Protein 4BM5 (pdb70)

Solvent-accessible surface area: 16729 Å² total; per-residue (Å²): 93,87,80,61,50,62,50,65,27,62,58,88,44,46,151,73,59,34,57,59,8,62,51,70,29,86,79,74,109,137,56,88,74,53,38,94,53,58,40,35,56,76,58,48,42,50,95,91,62,98,76,56,44,46,65,44,53,57,51,37,58,62,31,50,72,83,87,91,128,90,79,70,65,76,50,78,36,22,46,58,69,32,48,64,66,39,46,70,43,42,101,101,60,70,78,73,58,26,60,62,74,51,70,64,49,37,68,117,39,87,43,84,92,53,50,93,80,35,60,56,62,23,38,43,64,54,25,61,47,67,48,74,70,22,75,138,138,14,93,55,20,47,49,9,54,72,50,46,44,79,66,69,110,154,76,68,40,58,48,19,20,56,14,25,41,62,57,67,71,92,110,108,97,88,69,50,49,60,75,51,46,31,19,44,72,78,20,73,97,94,40,70,82,58,38,57,75,38,57,64,86,62,41,55,65,22,59,78,77,22,61,79,108,111,104,70,16,22,76,24,33,77,70,29,60,62,66,157,120,70,77,57,48,50,50,15,25,60,55,39,38,71,72,51,63,84,82,85,48,98,70,31,65,71,67,39,66,64,47,45,48,110,40,40,62,79,72,112

Structure (mmCIF, N/CA/C/O backbone):
data_4BM5
#
_entry.id   4BM5
#
_cell.length_a   121.100
_cell.length_b   121.100
_cell.length_c   242.400
_cell.angle_alpha   90.00
_cell.angle_beta   90.00
_cell.angle_gamma   120.00
#
_symmetry.space_group_name_H-M   'P 65 2 2'
#
loop_
_atom_site.group_PDB
_atom_site.id
_atom_site.type_symbol
_atom_site.label_atom_id
_atom_site.label_alt_id
_atom_site.label_comp_id
_atom_site.label_asym_id
_atom_site.label_entity_id
_atom_site.label_seq_id
_atom_site.pdbx_PDB_ins_code
_atom_site.Cartn_x
_atom_site.Cartn_y
_atom_site.Cartn_z
_atom_site.occupancy
_atom_site.B_iso_or_equiv
_atom_site.auth_seq_id
_atom_site.auth_comp_id
_atom_site.auth_asym_id
_atom_site.auth_atom_id
_atom_site.pdbx_PDB_model_num
ATOM 1 N N . SER A 1 33 ? 28.363 4.000 69.158 1.00 154.67 903 SER A N 1
ATOM 2 C CA . SER A 1 33 ? 28.835 5.065 70.106 1.00 154.67 903 SER A CA 1
ATOM 3 C C . SER A 1 33 ? 27.738 5.492 71.104 1.00 154.67 903 SER A C 1
ATOM 4 O O . SER A 1 33 ? 27.014 4.660 71.644 1.00 154.67 903 SER A O 1
ATOM 6 N N . ASN A 1 34 ? 27.660 6.789 71.386 1.00 51.79 904 ASN A N 1
ATOM 7 C CA . ASN A 1 34 ? 26.596 7.282 72.232 1.00 51.79 904 ASN A CA 1
ATOM 8 C C . ASN A 1 34 ? 25.467 6.944 71.268 1.00 51.79 904 ASN A C 1
ATOM 9 O O . ASN A 1 34 ? 24.301 6.839 71.652 1.00 51.79 904 ASN A O 1
ATOM 11 N N 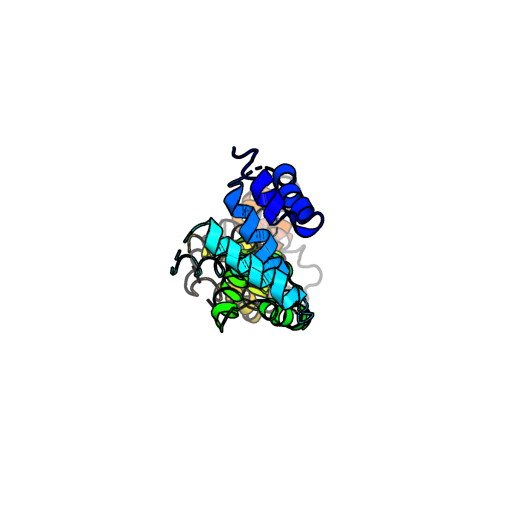. LEU A 1 35 ? 25.884 6.764 70.004 1.00 136.07 905 LEU A N 1
ATOM 12 C CA . LEU A 1 35 ? 25.052 6.424 68.839 1.00 136.07 905 LEU A CA 1
ATOM 13 C C . LEU A 1 35 ? 24.739 4.920 68.787 1.00 136.07 905 LEU A C 1
ATOM 14 O O . LEU A 1 35 ? 23.729 4.485 68.216 1.00 136.07 905 LEU A O 1
ATOM 16 N N . ILE A 1 36 ? 25.626 4.121 69.360 1.00 143.13 906 ILE A N 1
ATOM 17 C CA . ILE A 1 36 ? 25.389 2.692 69.419 1.00 143.13 906 ILE A CA 1
ATOM 18 C C . ILE A 1 36 ? 24.991 2.489 70.884 1.00 143.13 906 ILE A C 1
ATOM 19 O O . ILE A 1 36 ? 24.557 1.412 71.296 1.00 143.13 906 ILE A O 1
ATOM 21 N N . ASP A 1 37 ? 25.132 3.559 71.657 1.00 39.37 907 ASP A N 1
ATOM 22 C CA . ASP A 1 37 ? 24.783 3.541 73.061 1.00 39.37 907 ASP A CA 1
ATOM 23 C C . ASP A 1 37 ? 23.292 3.812 73.094 1.00 39.37 907 ASP A C 1
ATOM 24 O O . ASP A 1 37 ? 22.523 3.123 73.762 1.00 39.37 907 ASP A O 1
ATOM 26 N N . PHE A 1 38 ? 22.877 4.837 72.369 1.00 37.27 908 PHE A N 1
ATOM 27 C CA . PHE A 1 38 ? 21.469 5.123 72.315 1.00 37.27 908 PHE A CA 1
ATOM 28 C C . PHE A 1 38 ? 20.984 3.900 71.563 1.00 37.27 908 PHE A C 1
ATOM 29 O O . PHE A 1 38 ? 19.829 3.518 71.658 1.00 37.27 908 PHE A O 1
ATOM 31 N N . TYR A 1 39 ? 21.894 3.273 70.823 1.00 43.05 909 TYR A N 1
ATOM 32 C CA . TYR A 1 39 ? 21.552 2.071 70.073 1.00 43.05 909 TYR A CA 1
ATOM 33 C C . TYR A 1 39 ? 21.628 0.885 71.036 1.00 43.05 909 TYR A C 1
ATOM 34 O O . TYR A 1 39 ? 21.381 -0.273 70.681 1.00 43.05 909 TYR A O 1
ATOM 36 N N . ILE A 1 40 ? 22.000 1.185 72.268 1.00 29.48 910 ILE A N 1
ATOM 37 C CA . ILE A 1 40 ? 22.051 0.167 73.295 1.00 29.48 910 ILE A CA 1
ATOM 38 C C . ILE A 1 40 ? 20.733 0.496 73.908 1.00 29.48 910 ILE A C 1
ATOM 39 O O . ILE A 1 40 ? 20.037 -0.352 74.444 1.00 29.48 910 ILE A O 1
ATOM 41 N N . ARG A 1 41 ? 20.416 1.781 73.819 1.00 57.24 911 ARG A N 1
ATOM 42 C CA . ARG A 1 41 ? 19.151 2.261 74.303 1.00 57.24 911 ARG A CA 1
ATOM 43 C C . ARG A 1 41 ? 18.218 1.542 73.350 1.00 57.24 911 ARG A C 1
ATOM 44 O O . ARG A 1 41 ? 17.037 1.411 73.624 1.00 57.24 911 ARG A O 1
ATOM 46 N N . ASN A 1 42 ? 18.771 1.075 72.227 1.00 51.57 912 ASN A N 1
ATOM 47 C CA . ASN A 1 42 ? 17.991 0.328 71.247 1.00 51.57 912 ASN A CA 1
ATOM 48 C C . ASN A 1 42 ? 17.728 -0.987 71.933 1.00 51.57 912 ASN A C 1
ATOM 49 O O . ASN A 1 42 ? 16.995 -1.836 71.437 1.00 51.57 912 ASN A O 1
ATOM 51 N N . GLY A 1 43 ? 18.369 -1.150 73.080 1.00 100.41 913 GLY A N 1
ATOM 52 C CA . GLY A 1 43 ? 18.166 -2.341 73.873 1.00 100.41 913 GLY A CA 1
ATOM 53 C C . GLY A 1 43 ? 16.907 -2.063 74.673 1.00 100.41 913 GLY A C 1
ATOM 54 O O . GLY A 1 43 ? 15.888 -2.744 74.495 1.00 100.41 913 GLY A O 1
ATOM 55 N N . ILE A 1 44 ? 16.977 -1.064 75.558 1.00 77.88 914 ILE A N 1
ATOM 56 C CA . ILE A 1 44 ? 15.818 -0.680 76.351 1.00 77.88 914 ILE A CA 1
ATOM 57 C C . ILE A 1 44 ? 14.787 -0.555 75.246 1.00 77.88 914 ILE A C 1
ATOM 58 O O . ILE A 1 44 ? 13.724 -1.188 75.267 1.00 77.88 914 ILE A O 1
ATOM 60 N N . LEU A 1 45 ? 15.171 0.247 74.256 1.00 168.55 915 LEU A N 1
ATOM 61 C CA . LEU A 1 45 ? 14.406 0.518 73.035 1.00 168.55 915 LEU A CA 1
ATOM 62 C C . LEU A 1 45 ? 12.895 0.700 73.129 1.00 168.55 915 LEU A C 1
ATOM 63 O O . LEU A 1 45 ? 12.134 0.152 72.318 1.00 168.55 915 LEU A O 1
ATOM 65 N N . GLU A 1 46 ? 12.446 1.461 74.111 1.00 69.10 916 GLU A N 1
ATOM 66 C CA . GLU A 1 46 ? 11.032 1.684 74.194 1.00 69.10 916 GLU A CA 1
ATOM 67 C C . GLU A 1 46 ? 10.807 2.704 73.105 1.00 69.10 916 GLU A C 1
ATOM 68 O O . GLU A 1 46 ? 11.748 3.245 72.515 1.00 69.10 916 GLU A O 1
ATOM 70 N N . MET A 1 47 ? 9.547 2.921 72.807 1.00 47.86 917 MET A N 1
ATOM 71 C CA . MET A 1 47 ? 9.157 3.906 71.835 1.00 47.86 917 MET A CA 1
ATOM 72 C C . MET A 1 47 ? 8.495 4.824 72.822 1.00 47.86 917 MET A C 1
ATOM 73 O O . MET A 1 47 ? 8.950 5.932 73.065 1.00 47.86 917 MET A O 1
ATOM 78 N N . GLU A 1 48 ? 7.445 4.309 73.444 1.00 22.06 918 GLU A N 1
ATOM 79 C CA . GLU A 1 48 ? 6.726 5.061 74.436 1.00 22.06 918 GLU A CA 1
ATOM 80 C C . GLU A 1 48 ? 7.738 5.723 75.378 1.00 22.06 918 GLU A C 1
ATOM 81 O O . GLU A 1 48 ? 8.386 6.717 75.034 1.00 22.06 918 GLU A O 1
ATOM 83 N N . ASN A 1 49 ? 7.882 5.141 76.560 1.00 20.44 919 ASN A N 1
ATOM 84 C CA . ASN A 1 49 ? 8.781 5.658 77.580 1.00 20.44 919 ASN A CA 1
ATOM 85 C C . ASN A 1 49 ? 10.122 6.078 77.038 1.00 20.44 919 ASN A C 1
ATOM 86 O O . ASN A 1 49 ? 10.752 6.977 77.570 1.00 20.44 919 ASN A O 1
ATOM 88 N N . GLU A 1 50 ? 10.584 5.427 75.989 1.00 1.96 920 GLU A N 1
ATOM 89 C CA . GLU A 1 50 ? 11.860 5.836 75.474 1.00 1.96 920 GLU A CA 1
ATOM 90 C C . GLU A 1 50 ? 11.639 7.181 74.832 1.00 1.96 920 GLU A C 1
ATOM 91 O O . GLU A 1 50 ? 12.201 8.187 75.256 1.00 1.96 920 GLU A O 1
ATOM 93 N N . GLN A 1 51 ? 10.799 7.199 73.812 1.00 1.96 921 GLN A N 1
ATOM 94 C CA . GLN A 1 51 ? 10.525 8.437 73.117 1.00 1.96 921 GLN A CA 1
ATOM 95 C C . GLN A 1 51 ? 10.181 9.463 74.151 1.00 1.96 921 GLN A C 1
ATOM 96 O O . GLN A 1 51 ? 10.902 10.432 74.361 1.00 1.96 921 GLN A O 1
ATOM 98 N N . ALA A 1 52 ? 9.062 9.222 74.809 1.00 11.10 922 ALA A N 1
ATOM 99 C CA . ALA A 1 52 ? 8.603 10.117 75.843 1.00 11.10 922 ALA A CA 1
ATOM 100 C C . ALA A 1 52 ? 9.802 10.674 76.603 1.00 11.10 922 ALA A C 1
ATOM 101 O O . ALA A 1 52 ? 9.902 11.869 76.842 1.00 11.10 922 ALA A O 1
ATOM 103 N N . VAL A 1 53 ? 10.731 9.795 76.960 1.00 50.15 923 VAL A N 1
ATOM 104 C CA . VAL A 1 53 ? 11.906 10.201 77.713 1.00 50.15 923 VAL A CA 1
ATOM 105 C C . VAL A 1 53 ? 12.706 11.234 76.953 1.00 50.15 923 VAL A C 1
ATOM 106 O O . VAL A 1 53 ? 12.572 12.421 77.202 1.00 50.15 923 VAL A O 1
ATOM 108 N N . TYR A 1 54 ? 13.538 10.772 76.051 1.00 22.23 924 TYR A N 1
ATOM 109 C CA . TYR A 1 54 ? 14.331 11.700 75.288 1.00 22.23 924 TYR A CA 1
ATOM 110 C C . TYR A 1 54 ? 13.434 12.862 74.927 1.00 22.23 924 TYR A C 1
ATOM 111 O O . TYR A 1 54 ? 13.827 14.036 75.009 1.00 22.23 924 TYR A O 1
ATOM 113 N N . PRO A 1 55 ? 12.165 12.584 74.573 1.00 26.27 925 PRO A N 1
ATOM 114 C CA . PRO A 1 55 ? 11.204 13.607 74.239 1.00 26.27 925 PRO A CA 1
ATOM 115 C C . PRO A 1 55 ? 11.050 14.616 75.358 1.00 26.27 925 PRO A C 1
ATOM 116 O O . PRO A 1 55 ? 11.020 15.827 75.147 1.00 26.27 925 PRO A O 1
ATOM 118 N N . VAL A 1 56 ? 10.957 14.078 76.549 1.00 80.35 926 VAL A N 1
ATOM 119 C CA . VAL A 1 56 ? 10.802 14.884 77.760 1.00 80.35 926 VAL A CA 1
ATOM 120 C C . VAL A 1 56 ? 12.039 15.745 77.953 1.00 80.35 926 VAL A C 1
ATOM 121 O O . VAL A 1 56 ? 12.035 16.704 78.731 1.00 80.35 926 VAL A O 1
ATOM 123 N N . ASN A 1 57 ? 13.092 15.398 77.226 1.00 39.00 927 ASN A N 1
ATOM 124 C CA . ASN A 1 57 ? 14.359 16.086 77.353 1.00 39.00 927 ASN A CA 1
ATOM 125 C C . ASN A 1 57 ? 14.557 17.136 76.311 1.00 39.00 927 ASN A C 1
ATOM 126 O O . ASN A 1 57 ? 14.184 18.284 76.493 1.00 39.00 927 ASN A O 1
ATOM 128 N N . LEU A 1 58 ? 15.174 16.721 75.221 1.00 58.84 928 LEU A N 1
ATOM 129 C CA . LEU A 1 58 ? 15.460 17.611 74.121 1.00 58.84 928 LEU A CA 1
ATOM 130 C C . LEU A 1 58 ? 14.458 18.736 74.155 1.00 58.84 928 LEU A C 1
ATOM 131 O O . LEU A 1 58 ? 14.800 19.905 73.985 1.00 58.84 928 LEU A O 1
ATOM 133 N N . ARG A 1 59 ? 13.212 18.355 74.402 1.00 56.79 929 ARG A N 1
ATOM 134 C CA . ARG A 1 59 ? 12.116 19.296 74.469 1.00 56.79 929 ARG A CA 1
ATOM 135 C C . ARG A 1 59 ? 12.327 20.320 75.578 1.00 56.79 929 ARG A C 1
ATOM 136 O O . ARG A 1 59 ? 12.589 21.496 75.314 1.00 56.79 929 ARG A O 1
ATOM 138 N N . GLY A 1 60 ? 12.213 19.860 76.821 1.00 124.84 930 GLY A N 1
ATOM 139 C CA . GLY A 1 60 ? 12.365 20.720 77.999 1.00 124.84 930 GLY A CA 1
ATOM 140 C C . GLY A 1 60 ? 13.613 21.610 77.961 1.00 124.84 930 GLY A C 1
ATOM 141 O O . GLY A 1 60 ? 13.683 22.625 78.670 1.00 124.84 930 GLY A O 1
ATOM 142 N N . VAL A 1 61 ? 14.592 21.220 77.139 1.00 168.19 931 VAL A N 1
ATOM 143 C CA . VAL A 1 61 ? 15.850 21.960 76.997 1.00 168.19 931 VAL A CA 1
ATOM 144 C C . VAL A 1 61 ? 15.739 22.993 75.891 1.00 168.19 931 VAL A C 1
ATOM 145 O O . VAL A 1 61 ? 15.906 24.191 76.135 1.00 168.19 931 VAL A O 1
ATOM 147 N N . LEU A 1 64 ? 21.870 18.263 80.620 1.00 155.84 934 LEU A N 1
ATOM 148 C CA . LEU A 1 64 ? 21.032 17.096 80.203 1.00 155.84 934 LEU A CA 1
ATOM 149 C C . LEU A 1 64 ? 21.880 15.838 79.952 1.00 155.84 934 LEU A C 1
ATOM 150 O O . LEU A 1 64 ? 22.378 15.642 78.834 1.00 155.84 934 LEU A O 1
ATOM 152 N N . ASN A 1 65 ? 22.034 14.989 80.981 1.00 79.83 935 ASN A N 1
ATOM 153 C CA . ASN A 1 65 ? 22.830 13.753 80.874 1.00 79.83 935 ASN A CA 1
ATOM 154 C C . ASN A 1 65 ? 22.030 12.644 80.232 1.00 79.83 935 ASN A C 1
ATOM 155 O O . ASN A 1 65 ? 21.133 12.069 80.848 1.00 79.83 935 ASN A O 1
ATOM 157 N N . ILE A 1 66 ? 22.358 12.361 78.981 1.00 16.85 936 ILE A N 1
ATOM 158 C CA . ILE A 1 66 ? 21.669 11.325 78.246 1.00 16.85 936 ILE A CA 1
ATOM 159 C C . ILE A 1 66 ? 21.335 10.230 79.223 1.00 16.85 936 ILE A C 1
ATOM 160 O O . ILE A 1 66 ? 20.238 9.686 79.235 1.00 16.85 936 ILE A O 1
ATOM 162 N N . LEU A 1 67 ? 22.293 9.934 80.077 1.00 44.38 937 LEU A N 1
ATOM 163 C CA . LEU A 1 67 ? 22.081 8.898 81.049 1.00 44.38 937 LEU A CA 1
ATOM 164 C C . LEU A 1 67 ? 20.979 9.311 82.010 1.00 44.38 937 LEU A C 1
ATOM 165 O O . LEU A 1 67 ? 19.990 8.605 82.176 1.00 44.38 937 LEU A O 1
ATOM 167 N N . GLN A 1 68 ? 21.166 10.473 82.619 1.00 42.50 938 GLN A N 1
ATOM 168 C CA . GLN A 1 68 ? 20.259 11.032 83.620 1.00 42.50 938 GLN A CA 1
ATOM 169 C C . GLN A 1 68 ? 18.745 10.993 83.429 1.00 42.50 938 GLN A C 1
ATOM 170 O O . GLN A 1 68 ? 18.052 10.215 84.090 1.00 42.50 938 GLN A O 1
ATOM 172 N N . GLU A 1 69 ? 18.209 11.846 82.568 1.00 33.04 939 GLU A N 1
ATOM 173 C CA . GLU A 1 69 ? 16.774 11.832 82.407 1.00 33.04 939 GLU A CA 1
ATOM 174 C C . GLU A 1 69 ? 16.319 10.376 82.281 1.00 33.04 939 GLU A C 1
ATOM 175 O O . GLU A 1 69 ? 15.294 9.981 82.833 1.00 33.04 939 GLU A O 1
ATOM 177 N N . MET A 1 70 ? 17.103 9.572 81.573 1.00 1.96 940 MET A N 1
ATOM 178 C CA . MET A 1 70 ? 16.757 8.172 81.379 1.00 1.96 940 MET A CA 1
ATOM 179 C C . MET A 1 70 ? 16.157 7.594 82.633 1.00 1.96 940 MET A C 1
ATOM 180 O O . MET A 1 70 ? 15.025 7.135 82.626 1.00 1.96 940 MET A O 1
ATOM 185 N N . TYR A 1 71 ? 16.927 7.623 83.714 1.00 27.47 941 TYR A N 1
ATOM 186 C CA . TYR A 1 71 ? 16.464 7.089 84.991 1.00 27.47 941 TYR A CA 1
ATOM 187 C C . TYR A 1 71 ? 15.233 7.866 85.351 1.00 27.47 941 TYR A C 1
ATOM 188 O O . TYR A 1 71 ? 14.133 7.329 85.464 1.00 27.47 941 TYR A O 1
ATOM 190 N N . ARG A 1 72 ? 15.447 9.157 85.514 1.00 32.59 942 ARG A N 1
ATOM 191 C CA . ARG A 1 72 ? 14.389 10.073 85.856 1.00 32.59 942 ARG A CA 1
ATOM 192 C C . ARG A 1 72 ? 13.025 9.585 85.359 1.00 32.59 942 ARG A C 1
ATOM 193 O O . ARG A 1 72 ? 12.359 8.797 86.027 1.00 32.59 942 ARG A O 1
ATOM 195 N N . GLN A 1 73 ? 12.627 10.041 84.177 1.00 27.83 943 GLN A N 1
ATOM 196 C CA . GLN A 1 73 ? 11.338 9.683 83.600 1.00 27.83 943 GLN A CA 1
ATOM 197 C C . GLN A 1 73 ? 10.893 8.276 83.997 1.00 27.83 943 GLN A C 1
ATOM 198 O O . GLN A 1 73 ? 9.764 8.060 84.441 1.00 27.83 943 GLN A O 1
ATOM 200 N N . TYR A 1 74 ? 11.798 7.321 83.856 1.00 12.06 944 TYR A N 1
ATOM 201 C CA . TYR A 1 74 ? 11.488 5.940 84.173 1.00 12.06 944 TYR A CA 1
ATOM 202 C C . TYR A 1 74 ? 10.878 5.856 85.536 1.00 12.06 944 TYR A C 1
ATOM 203 O O . TYR A 1 74 ? 9.719 5.520 85.692 1.00 12.06 944 TYR A O 1
ATOM 205 N N . LEU A 1 75 ? 11.698 6.184 86.518 1.00 42.06 945 LEU A N 1
ATOM 206 C CA . LEU A 1 75 ? 11.335 6.162 87.932 1.00 42.06 945 LEU A CA 1
ATOM 207 C C . LEU A 1 75 ? 9.914 6.592 88.303 1.00 42.06 945 LEU A C 1
ATOM 208 O O . LEU A 1 75 ? 9.202 5.884 89.039 1.00 42.06 945 LEU A O 1
ATOM 210 N N . ILE A 1 76 ? 9.532 7.777 87.824 1.00 119.22 946 ILE A N 1
ATOM 211 C CA . ILE A 1 76 ? 8.214 8.347 88.087 1.00 119.22 946 ILE A CA 1
ATOM 212 C C . ILE A 1 76 ? 7.209 7.560 87.267 1.00 119.22 946 ILE A C 1
ATOM 213 O O . ILE A 1 76 ? 6.022 7.507 87.605 1.00 119.22 946 ILE A O 1
ATOM 215 N N . GLN A 1 77 ? 7.707 6.951 86.188 1.00 26.76 947 GLN A N 1
ATOM 216 C CA . GLN A 1 77 ? 6.886 6.130 85.320 1.00 26.76 947 GLN A CA 1
ATOM 217 C C . GLN A 1 77 ? 6.540 4.862 86.111 1.00 26.76 947 GLN A C 1
ATOM 218 O O . GLN A 1 77 ? 5.479 4.268 85.925 1.00 26.76 947 GLN A O 1
ATOM 220 N N . SER A 1 78 ? 7.439 4.471 87.015 1.00 23.93 948 SER A N 1
ATOM 221 C CA . SER A 1 78 ? 7.265 3.283 87.870 1.00 23.93 948 SER A CA 1
ATOM 222 C C . SER A 1 78 ? 6.376 3.555 89.058 1.00 23.93 948 SER A C 1
ATOM 223 O O . SER A 1 78 ? 5.603 2.707 89.496 1.00 23.93 948 SER A O 1
ATOM 225 N N . PHE A 1 79 ? 6.562 4.751 89.601 1.00 73.34 949 PHE A N 1
ATOM 226 C CA . PHE A 1 79 ? 5.759 5.248 90.690 1.00 73.34 949 PHE A CA 1
ATOM 227 C C . PHE A 1 79 ? 4.303 5.218 90.275 1.00 73.34 949 PHE A C 1
ATOM 228 O O . PHE A 1 79 ? 3.437 5.505 91.058 1.00 73.34 949 PHE A O 1
ATOM 230 N N . ALA A 1 80 ? 4.050 4.771 89.049 1.00 49.48 950 ALA A N 1
ATOM 231 C CA . ALA A 1 80 ? 2.704 4.719 88.491 1.00 49.48 950 ALA A CA 1
ATOM 232 C C . ALA A 1 80 ? 1.858 3.532 88.871 1.00 49.48 950 ALA A C 1
ATOM 233 O O . ALA A 1 80 ? 2.027 2.940 89.920 1.00 49.48 950 ALA A O 1
ATOM 235 N N . ALA A 1 81 ? 0.874 3.245 88.005 1.00 88.30 951 ALA A N 1
ATOM 236 C CA . ALA A 1 81 ? -0.061 2.124 88.174 1.00 88.30 951 ALA A CA 1
ATOM 237 C C . ALA A 1 81 ? 0.444 0.789 87.611 1.00 88.30 951 ALA A C 1
ATOM 238 O O . ALA A 1 81 ? 0.769 0.649 86.426 1.00 88.30 951 ALA A O 1
ATOM 240 N N . LYS A 1 82 ? 0.442 -0.204 88.500 1.00 200.96 952 LYS A N 1
ATOM 241 C CA . LYS A 1 82 ? 0.932 -1.553 88.224 1.00 200.96 952 LYS A CA 1
ATOM 242 C C . LYS A 1 82 ? 0.109 -2.586 87.429 1.00 200.96 952 LYS A C 1
ATOM 243 O O . LYS A 1 82 ? -1.128 -2.578 87.420 1.00 200.96 952 LYS A O 1
ATOM 245 N N . SER A 1 83 ? 0.859 -3.471 86.764 1.00 114.12 953 SER A N 1
ATOM 246 C CA . SER A 1 83 ? 0.367 -4.608 85.977 1.00 114.12 953 SER A CA 1
ATOM 247 C C . SER A 1 83 ? 1.567 -5.541 86.024 1.00 114.12 953 SER A C 1
ATOM 248 O O . SER A 1 83 ? 2.492 -5.382 85.258 1.00 114.12 953 SER A O 1
ATOM 250 N N . ARG A 1 84 ? 1.570 -6.434 87.016 1.00 75.35 954 ARG A N 1
ATOM 251 C CA . ARG A 1 84 ? 2.606 -7.438 87.274 1.00 75.35 954 ARG A CA 1
ATOM 252 C C . ARG A 1 84 ? 3.846 -7.601 86.393 1.00 75.35 954 ARG A C 1
ATOM 253 O O . ARG A 1 84 ? 4.910 -7.949 86.887 1.00 75.35 954 ARG A O 1
ATOM 255 N N . THR A 1 85 ? 3.690 -7.413 85.071 1.00 99.08 955 THR A N 1
ATOM 256 C CA . THR A 1 85 ? 4.798 -7.575 84.126 1.00 99.08 955 THR A CA 1
ATOM 257 C C . THR A 1 85 ? 5.395 -6.230 83.718 1.00 99.08 955 THR A C 1
ATOM 258 O O . THR A 1 85 ? 6.588 -6.123 83.416 1.00 99.08 955 THR A O 1
ATOM 260 N N . GLU A 1 86 ? 4.538 -5.216 83.663 1.00 43.15 956 GLU A N 1
ATOM 261 C CA . GLU A 1 86 ? 4.979 -3.873 83.335 1.00 43.15 956 GLU A CA 1
ATOM 262 C C . GLU A 1 86 ? 5.618 -3.443 84.636 1.00 43.15 956 GLU A C 1
ATOM 263 O O . GLU A 1 86 ? 6.647 -2.775 84.659 1.00 43.15 956 GLU A O 1
ATOM 265 N N . LYS A 1 87 ? 4.985 -3.859 85.722 1.00 25.12 957 LYS A N 1
ATOM 266 C CA . LYS A 1 87 ? 5.481 -3.576 87.040 1.00 25.12 957 LYS A CA 1
ATOM 267 C C . LYS A 1 87 ? 6.876 -4.130 87.006 1.00 25.12 957 LYS A C 1
ATOM 268 O O . LYS A 1 87 ? 7.767 -3.632 87.677 1.00 25.12 957 LYS A O 1
ATOM 270 N N . GLU A 1 88 ? 7.062 -5.147 86.175 1.00 60.83 958 GLU A N 1
ATOM 271 C CA . GLU A 1 88 ? 8.351 -5.828 86.060 1.00 60.83 958 GLU A CA 1
ATOM 272 C C . GLU A 1 88 ? 9.296 -5.217 85.061 1.00 60.83 958 GLU A C 1
ATOM 273 O O . GLU A 1 88 ? 10.343 -4.724 85.427 1.00 60.83 958 GLU A O 1
ATOM 275 N N . ARG A 1 89 ? 8.958 -5.292 83.779 1.00 46.24 959 ARG A N 1
ATOM 276 C CA . ARG A 1 89 ? 9.833 -4.702 82.789 1.00 46.24 959 ARG A CA 1
ATOM 277 C C . ARG A 1 89 ? 10.267 -3.351 83.282 1.00 46.24 959 ARG A C 1
ATOM 278 O O . ARG A 1 89 ? 11.447 -3.089 83.369 1.00 46.24 959 ARG A O 1
ATOM 280 N N . LEU A 1 90 ? 9.312 -2.512 83.673 1.00 41.53 960 LEU A N 1
ATOM 281 C CA . LEU A 1 90 ? 9.669 -1.194 84.164 1.00 41.53 960 LEU A CA 1
ATOM 282 C C . LEU A 1 90 ? 10.760 -1.302 85.220 1.00 41.53 960 LEU A C 1
ATOM 283 O O . LEU A 1 90 ? 11.937 -1.261 84.898 1.00 41.53 960 LEU A O 1
ATOM 285 N N . PHE A 1 91 ? 10.382 -1.488 86.478 1.00 14.38 961 PHE A N 1
ATOM 286 C CA . PHE A 1 91 ? 11.391 -1.563 87.515 1.00 14.38 961 PHE A CA 1
ATOM 287 C C . PHE A 1 91 ? 12.500 -2.562 87.155 1.00 14.38 961 PHE A C 1
ATOM 288 O O . PHE A 1 91 ? 13.621 -2.434 87.630 1.00 14.38 961 PHE A O 1
ATOM 290 N N . ASN A 1 92 ? 12.195 -3.564 86.330 1.00 56.57 962 ASN A N 1
ATOM 291 C CA . ASN A 1 92 ? 13.206 -4.562 85.941 1.00 56.57 962 ASN A CA 1
ATOM 292 C C . ASN A 1 92 ? 14.287 -3.914 85.083 1.00 56.57 962 ASN A C 1
ATOM 293 O O . ASN A 1 92 ? 15.478 -4.188 85.230 1.00 56.57 962 ASN A O 1
ATOM 295 N N . ASN A 1 93 ? 13.864 -3.064 84.164 1.00 19.06 963 ASN A N 1
ATOM 296 C CA . ASN A 1 93 ? 14.820 -2.370 83.327 1.00 19.06 963 ASN A CA 1
ATOM 297 C C . ASN A 1 93 ? 15.238 -1.200 84.182 1.00 19.06 963 ASN A C 1
ATOM 298 O O . ASN A 1 93 ? 16.375 -0.754 84.119 1.00 19.06 963 ASN A O 1
ATOM 300 N N . LEU A 1 94 ? 14.306 -0.713 84.998 1.00 1.96 964 LEU A N 1
ATOM 301 C CA . LEU A 1 94 ? 14.590 0.405 85.890 1.00 1.96 964 LEU A CA 1
ATOM 302 C C . LEU A 1 94 ? 15.827 -0.030 86.619 1.00 1.96 964 LEU A C 1
ATOM 303 O O . LEU A 1 94 ? 16.629 0.777 87.083 1.00 1.96 964 LEU A O 1
ATOM 305 N N . ALA A 1 95 ? 15.949 -1.346 86.701 1.00 40.00 965 ALA A N 1
ATOM 306 C CA . ALA A 1 95 ? 17.073 -1.990 87.330 1.00 40.00 965 ALA A CA 1
ATOM 307 C C . ALA A 1 95 ? 18.253 -1.910 86.356 1.00 40.00 965 ALA A C 1
ATOM 308 O O . ALA A 1 95 ? 19.259 -1.257 86.648 1.00 40.00 965 ALA A O 1
ATOM 310 N N . HIS A 1 96 ? 18.118 -2.555 85.195 1.00 48.35 966 HIS A N 1
ATOM 311 C CA . HIS A 1 96 ? 19.168 -2.556 84.168 1.00 48.35 966 HIS A CA 1
ATOM 312 C C . HIS A 1 96 ? 19.704 -1.143 83.948 1.00 48.35 966 HIS A C 1
ATOM 313 O O . HIS A 1 96 ? 20.697 -0.920 83.255 1.00 48.35 966 HIS A O 1
ATOM 315 N N . LEU A 1 97 ? 19.006 -0.198 84.559 1.00 52.07 967 LEU A N 1
ATOM 316 C CA . LEU A 1 97 ? 19.336 1.210 84.507 1.00 52.07 967 LEU A CA 1
ATOM 317 C C . LEU A 1 97 ? 20.448 1.456 85.506 1.00 52.07 967 LEU A C 1
ATOM 318 O O . LEU A 1 97 ? 21.523 1.938 85.156 1.00 52.07 967 LEU A O 1
ATOM 320 N N . GLY A 1 98 ? 20.165 1.139 86.765 1.00 80.80 968 GLY A N 1
ATOM 321 C CA . GLY A 1 98 ? 21.159 1.309 87.804 1.00 80.80 968 GLY A CA 1
ATOM 322 C C . GLY A 1 98 ? 22.287 0.433 87.345 1.00 80.80 968 GLY A C 1
ATOM 323 O O . GLY A 1 98 ? 23.441 0.585 87.759 1.00 80.80 968 GLY A O 1
ATOM 324 N N . ASN A 1 99 ? 21.914 -0.497 86.467 1.00 200.96 969 ASN A N 1
ATOM 325 C CA . ASN A 1 99 ? 22.849 -1.431 85.869 1.00 200.96 969 ASN A CA 1
ATOM 326 C C . ASN A 1 99 ? 23.703 -0.618 84.910 1.00 200.96 969 ASN A C 1
ATOM 327 O O . ASN A 1 99 ? 24.902 -0.861 84.771 1.00 200.96 969 ASN A O 1
ATOM 329 N N . ILE A 1 100 ? 23.079 0.354 84.251 1.00 60.12 970 ILE A N 1
ATOM 330 C CA . ILE A 1 100 ? 23.787 1.212 83.303 1.00 60.12 970 ILE A CA 1
ATOM 331 C C . ILE A 1 100 ? 24.724 2.143 84.066 1.00 60.12 970 ILE A C 1
ATOM 332 O O . ILE A 1 100 ? 25.959 2.063 83.952 1.00 60.12 970 ILE A O 1
ATOM 334 N N . LEU A 1 101 ? 24.098 3.033 84.832 1.00 39.82 971 LEU A N 1
ATOM 335 C CA . LEU A 1 101 ? 24.809 3.989 85.646 1.00 39.82 971 LEU A CA 1
ATOM 336 C C . LEU A 1 101 ? 25.980 3.188 86.096 1.00 39.82 971 LEU A C 1
ATOM 337 O O . LEU A 1 101 ? 27.113 3.495 85.765 1.00 39.82 971 LEU A O 1
ATOM 339 N N . GLY A 1 102 ? 25.657 2.111 86.803 1.00 139.71 972 GLY A N 1
ATOM 340 C CA . GLY A 1 102 ? 26.631 1.182 87.345 1.00 139.71 972 GLY A CA 1
ATOM 341 C C . GLY A 1 102 ? 28.023 1.775 87.327 1.00 139.71 972 GLY A C 1
ATOM 342 O O . GLY A 1 102 ? 28.162 2.824 87.994 1.00 139.71 972 GLY A O 1
ATOM 343 N N . VAL A 1 108 ? 22.077 4.321 98.617 1.00 53.22 978 VAL A N 1
ATOM 344 C CA . VAL A 1 108 ? 23.324 4.762 97.923 1.00 53.22 978 VAL A CA 1
ATOM 345 C C . VAL A 1 108 ? 22.998 6.002 97.093 1.00 53.22 978 VAL A C 1
ATOM 346 O O . VAL A 1 108 ? 22.380 6.955 97.583 1.00 53.22 978 VAL A O 1
ATOM 348 N N . ASN A 1 109 ? 23.423 5.990 95.833 1.00 60.99 979 ASN A N 1
ATOM 349 C CA . ASN A 1 109 ? 23.116 7.093 94.947 1.00 60.99 979 ASN A CA 1
ATOM 350 C C . ASN A 1 109 ? 21.590 7.082 94.896 1.00 60.99 979 ASN A C 1
ATOM 351 O O . ASN A 1 109 ? 20.949 8.078 94.589 1.00 60.99 979 ASN A O 1
ATOM 353 N N . ALA A 1 110 ? 21.022 5.927 95.222 1.00 90.52 980 ALA A N 1
ATOM 354 C CA . ALA A 1 110 ? 19.581 5.736 95.238 1.00 90.52 980 ALA A CA 1
ATOM 355 C C . ALA A 1 110 ? 18.843 6.555 96.309 1.00 90.52 980 ALA A C 1
ATOM 356 O O . ALA A 1 110 ? 17.666 6.322 96.605 1.00 90.52 980 ALA A O 1
ATOM 358 N N . ILE A 1 111 ? 19.531 7.509 96.912 1.00 37.38 981 ILE A N 1
ATOM 359 C CA . ILE A 1 111 ? 18.857 8.351 97.871 1.00 37.38 981 ILE A CA 1
ATOM 360 C C . ILE A 1 111 ? 18.301 9.435 96.964 1.00 37.38 981 ILE A C 1
ATOM 361 O O . ILE A 1 111 ? 17.403 10.185 97.329 1.00 37.38 981 ILE A O 1
ATOM 363 N N . HIS A 1 112 ? 18.855 9.482 95.757 1.00 20.50 982 HIS A N 1
ATOM 364 C CA . HIS A 1 112 ? 18.462 10.440 94.737 1.00 20.50 982 HIS A CA 1
ATOM 365 C C . HIS A 1 112 ? 17.031 10.233 94.336 1.00 20.50 982 HIS A C 1
ATOM 366 O O . HIS A 1 112 ? 16.374 11.156 93.897 1.00 20.50 982 HIS A O 1
ATOM 368 N N . SER A 1 113 ? 16.551 9.009 94.472 1.00 29.81 983 SER A N 1
ATOM 369 C CA . SER A 1 113 ? 15.173 8.716 94.138 1.00 29.81 983 SER A CA 1
ATOM 370 C C . SER A 1 113 ? 14.311 9.344 95.211 1.00 29.81 983 SER A C 1
ATOM 371 O O . SER A 1 113 ? 13.137 9.010 95.361 1.00 29.81 983 SER A O 1
ATOM 373 N N . ASN A 1 114 ? 14.919 10.241 95.975 1.00 52.69 984 ASN A N 1
ATOM 374 C CA . ASN A 1 114 ? 14.221 10.948 97.031 1.00 52.69 984 ASN A CA 1
ATOM 375 C C . ASN A 1 114 ? 14.308 12.423 96.689 1.00 52.69 984 ASN A C 1
ATOM 376 O O . ASN A 1 114 ? 13.434 13.204 97.044 1.00 52.69 984 ASN A O 1
ATOM 378 N N . ILE A 1 115 ? 15.370 12.816 96.004 1.00 19.04 985 ILE A N 1
ATOM 379 C CA . ILE A 1 115 ? 15.476 14.208 95.613 1.00 19.04 985 ILE A CA 1
ATOM 380 C C . ILE A 1 115 ? 14.320 14.368 94.647 1.00 19.04 985 ILE A C 1
ATOM 381 O O . ILE A 1 115 ? 13.851 15.472 94.369 1.00 19.04 985 ILE A O 1
ATOM 383 N N . GLY A 1 116 ? 13.861 13.215 94.165 1.00 37.58 986 GLY A N 1
ATOM 384 C CA . GLY A 1 116 ? 12.782 13.145 93.201 1.00 37.58 986 GLY A CA 1
ATOM 385 C C . GLY A 1 116 ? 11.439 13.592 93.703 1.00 37.58 986 GLY A C 1
ATOM 386 O O . GLY A 1 116 ? 11.132 14.784 93.668 1.00 37.58 986 GLY A O 1
ATOM 387 N N . SER A 1 117 ? 10.633 12.643 94.165 1.00 22.30 987 SER A N 1
ATOM 388 C CA . SER A 1 117 ? 9.313 12.980 94.660 1.00 22.30 987 SER A CA 1
ATOM 389 C C . SER A 1 117 ? 9.412 14.330 95.341 1.00 22.30 987 SER A C 1
ATOM 390 O O . SER A 1 117 ? 8.522 15.157 95.203 1.00 22.30 987 SER A O 1
ATOM 392 N N . VAL A 1 118 ? 10.526 14.556 96.036 1.00 46.55 988 VAL A N 1
ATOM 393 C CA . VAL A 1 118 ? 10.783 15.809 96.742 1.00 46.55 988 VAL A CA 1
ATOM 394 C C . VAL A 1 118 ? 10.180 17.000 96.004 1.00 46.55 988 VAL A C 1
ATOM 395 O O . VAL A 1 118 ? 9.414 17.776 96.581 1.00 46.55 988 VAL A O 1
ATOM 397 N N . ILE A 1 119 ? 10.521 17.146 94.728 1.00 10.89 989 ILE A N 1
ATOM 398 C CA . ILE A 1 119 ? 9.981 18.243 93.947 1.00 10.89 989 ILE A CA 1
ATOM 399 C C . ILE A 1 119 ? 8.634 17.822 93.407 1.00 10.89 989 ILE A C 1
ATOM 400 O O . ILE A 1 119 ? 7.731 18.643 93.295 1.00 10.89 989 ILE A O 1
ATOM 402 N N . TYR A 1 120 ? 8.510 16.534 93.088 1.00 1.96 990 TYR A N 1
ATOM 403 C CA . TYR A 1 120 ? 7.270 15.973 92.568 1.00 1.96 990 TYR A CA 1
ATOM 404 C C . TYR A 1 120 ? 6.234 16.360 93.573 1.00 1.96 990 TYR A C 1
ATOM 405 O O . TYR A 1 120 ? 5.039 16.222 93.337 1.00 1.96 990 TYR A O 1
ATOM 407 N N . LYS A 1 121 ? 6.721 16.813 94.727 1.00 24.84 991 LYS A N 1
ATOM 408 C CA . LYS A 1 121 ? 5.868 17.292 95.818 1.00 24.84 991 LYS A CA 1
ATOM 409 C C . LYS A 1 121 ? 5.964 18.794 95.775 1.00 24.84 991 LYS A C 1
ATOM 410 O O . LYS A 1 121 ? 5.134 19.438 95.167 1.00 24.84 991 LYS A O 1
ATOM 412 N N . THR A 1 122 ? 7.021 19.328 96.374 1.00 44.33 992 THR A N 1
ATOM 413 C CA . THR A 1 122 ? 7.262 20.768 96.378 1.00 44.33 992 THR A CA 1
ATOM 414 C C . THR A 1 122 ? 6.486 21.445 95.253 1.00 44.33 992 THR A C 1
ATOM 415 O O . THR A 1 122 ? 5.807 22.445 95.474 1.00 44.33 992 THR A O 1
ATOM 417 N N . TYR A 1 123 ? 6.589 20.907 94.037 1.00 59.26 993 TYR A N 1
ATOM 418 C CA . TYR A 1 123 ? 5.867 21.499 92.911 1.00 59.26 993 TYR A CA 1
ATOM 419 C C . TYR A 1 123 ? 4.384 21.358 93.193 1.00 59.26 993 TYR A C 1
ATOM 420 O O . TYR A 1 123 ? 3.818 22.179 93.900 1.00 59.26 993 TYR A O 1
ATOM 422 N N . ALA A 1 124 ? 3.770 20.301 92.677 1.00 1.96 994 ALA A N 1
ATOM 423 C CA . ALA A 1 124 ? 2.363 20.068 92.907 1.00 1.96 994 ALA A CA 1
ATOM 424 C C . ALA A 1 124 ? 2.049 20.481 94.360 1.00 1.96 994 ALA A C 1
ATOM 425 O O . ALA A 1 124 ? 0.904 20.754 94.707 1.00 1.96 994 ALA A O 1
ATOM 427 N N . SER A 1 125 ? 3.075 20.517 95.208 1.00 11.92 995 SER A N 1
ATOM 428 C CA . SER A 1 125 ? 2.930 20.890 96.619 1.00 11.92 995 SER A CA 1
ATOM 429 C C . SER A 1 125 ? 2.483 22.316 96.716 1.00 11.92 995 SER A C 1
ATOM 430 O O . SER A 1 125 ? 1.292 22.610 96.798 1.00 11.92 995 SER A O 1
ATOM 432 N N . GLN A 1 126 ? 3.476 23.200 96.713 1.00 72.36 996 GLN A N 1
ATOM 433 C CA . GLN A 1 126 ? 3.231 24.627 96.767 1.00 72.36 996 GLN A CA 1
ATOM 434 C C . GLN A 1 126 ? 2.232 24.919 95.662 1.00 72.36 996 GLN A C 1
ATOM 435 O O . GLN A 1 126 ? 1.697 26.019 95.569 1.00 72.36 996 GLN A O 1
ATOM 437 N N . ALA A 1 127 ? 1.991 23.930 94.804 1.00 109.03 997 ALA A N 1
ATOM 438 C CA . ALA A 1 127 ? 1.021 24.128 93.747 1.00 109.03 997 ALA A CA 1
ATOM 439 C C . ALA A 1 127 ? -0.249 24.552 94.478 1.00 109.03 997 ALA A C 1
ATOM 440 O O . ALA A 1 127 ? -0.779 25.627 94.231 1.00 109.03 997 ALA A O 1
ATOM 442 N N . LEU A 1 128 ? -0.726 23.751 95.414 1.00 12.85 998 LEU A N 1
ATOM 443 C CA . LEU A 1 128 ? -1.928 24.166 96.107 1.00 12.85 998 LEU A CA 1
ATOM 444 C C . LEU A 1 128 ? -1.614 25.331 97.016 1.00 12.85 998 LEU A C 1
ATOM 445 O O . LEU A 1 128 ? -2.392 25.641 97.913 1.00 12.85 998 LEU A O 1
ATOM 447 N N . THR A 1 129 ? -0.484 25.985 96.764 1.00 100.74 999 THR A N 1
ATOM 448 C CA . THR A 1 129 ? -0.055 27.112 97.579 1.00 100.74 999 THR A CA 1
ATOM 449 C C . THR A 1 129 ? -1.056 28.232 97.746 1.00 100.74 999 THR A C 1
ATOM 450 O O . THR A 1 129 ? -1.826 28.187 98.704 1.00 100.74 999 THR A O 1
ATOM 452 N N . ASN A 1 130 ? -1.057 29.224 96.842 1.00 87.28 1000 ASN A N 1
ATOM 453 C CA . ASN A 1 130 ? -1.956 30.379 96.998 1.00 87.28 1000 ASN A CA 1
ATOM 454 C C . ASN A 1 130 ? -3.367 30.032 97.501 1.00 87.28 1000 ASN A C 1
ATOM 455 O O . ASN A 1 130 ? -4.280 29.796 96.714 1.00 87.28 1000 ASN A O 1
ATOM 457 N N . ASN A 1 131 ? -3.495 30.006 98.839 1.00 156.62 1001 ASN A N 1
ATOM 458 C CA . ASN A 1 131 ? -4.705 29.674 99.624 1.00 156.62 1001 ASN A CA 1
ATOM 459 C C . ASN A 1 131 ? -5.881 28.936 98.989 1.00 156.62 1001 ASN A C 1
ATOM 460 O O . ASN A 1 131 ? -6.841 29.530 98.532 1.00 156.62 1001 ASN A O 1
ATOM 462 N N . ARG A 1 132 ? -5.785 27.600 99.010 1.00 48.98 1002 ARG A N 1
ATOM 463 C CA . ARG A 1 132 ? -6.782 26.653 98.491 1.00 48.98 1002 ARG A CA 1
ATOM 464 C C . ARG A 1 132 ? -6.157 25.465 99.148 1.00 48.98 1002 ARG A C 1
ATOM 465 O O . ARG A 1 132 ? -5.551 24.634 98.458 1.00 48.98 1002 ARG A O 1
ATOM 467 N N . LEU A 1 133 ? -6.109 25.568 100.460 1.00 50.57 1003 LEU A N 1
ATOM 468 C CA . LEU A 1 133 ? -5.576 24.540 101.386 1.00 50.57 1003 LEU A CA 1
ATOM 469 C C . LEU A 1 133 ? -6.599 23.401 101.466 1.00 50.57 1003 LEU A C 1
ATOM 470 O O . LEU A 1 133 ? -6.274 22.245 101.259 1.00 50.57 1003 LEU A O 1
ATOM 472 N N . GLU A 1 134 ? -7.822 23.706 101.861 1.00 50.83 1004 GLU A N 1
ATOM 473 C CA . GLU A 1 134 ? -8.884 22.644 101.854 1.00 50.83 1004 GLU A CA 1
ATOM 474 C C . GLU A 1 134 ? -8.766 21.223 102.522 1.00 50.83 1004 GLU A C 1
ATOM 475 O O . GLU A 1 134 ? -8.248 20.978 103.586 1.00 50.83 1004 GLU A O 1
ATOM 477 N N . GLU A 1 135 ? -9.411 20.320 101.793 1.00 55.15 1005 GLU A N 1
ATOM 478 C CA . GLU A 1 135 ? -9.495 18.934 102.055 1.00 55.15 1005 GLU A CA 1
ATOM 479 C C . GLU A 1 135 ? -9.100 18.563 100.674 1.00 55.15 1005 GLU A C 1
ATOM 480 O O . GLU A 1 135 ? -8.944 17.413 100.351 1.00 55.15 1005 GLU A O 1
ATOM 482 N N . LYS A 1 136 ? -8.915 19.636 99.874 1.00 84.49 1006 LYS A N 1
ATOM 483 C CA . LYS A 1 136 ? -8.521 19.532 98.488 1.00 84.49 1006 LYS A CA 1
ATOM 484 C C . LYS A 1 136 ? -7.089 19.239 98.615 1.00 84.49 1006 LYS A C 1
ATOM 485 O O . LYS A 1 136 ? -6.650 18.206 98.141 1.00 84.49 1006 LYS A O 1
ATOM 487 N N . ASP A 1 137 ? -6.355 20.134 99.277 1.00 48.84 1007 ASP A N 1
ATOM 488 C CA . ASP A 1 137 ? -4.957 19.871 99.468 1.00 48.84 1007 ASP A CA 1
ATOM 489 C C . ASP A 1 137 ? -4.897 18.548 100.197 1.00 48.84 1007 ASP A C 1
ATOM 490 O O . ASP A 1 137 ? -4.240 17.604 99.762 1.00 48.84 1007 ASP A O 1
ATOM 492 N N . ILE A 1 138 ? -5.569 18.500 101.333 1.00 18.88 1008 ILE A N 1
ATOM 493 C CA . ILE A 1 138 ? -5.584 17.288 102.108 1.00 18.88 1008 ILE A CA 1
ATOM 494 C C . ILE A 1 138 ? -5.562 16.172 101.102 1.00 18.88 1008 ILE A C 1
ATOM 495 O O . ILE A 1 138 ? -4.564 15.484 100.908 1.00 18.88 1008 ILE A O 1
ATOM 497 N N . GLU A 1 139 ? -6.689 16.054 100.427 1.00 85.11 1009 GLU A N 1
ATOM 498 C CA . GLU A 1 139 ? -6.889 15.044 99.417 1.00 85.11 1009 GLU A CA 1
ATOM 499 C C . GLU A 1 139 ? -5.718 14.863 98.444 1.00 85.11 1009 GLU A C 1
ATOM 500 O O . GLU A 1 139 ? -4.840 14.020 98.671 1.00 85.11 1009 GLU A O 1
ATOM 502 N N . PHE A 1 140 ? -5.715 15.638 97.357 1.00 35.22 1010 PHE A N 1
ATOM 503 C CA . PHE A 1 140 ? -4.664 15.533 96.350 1.00 35.22 1010 PHE A CA 1
ATOM 504 C C . PHE A 1 140 ? -3.324 15.183 97.004 1.00 35.22 1010 PHE A C 1
ATOM 505 O O . PHE A 1 140 ? -2.687 14.181 96.654 1.00 35.22 1010 PHE A O 1
ATOM 507 N N . LEU A 1 141 ? -2.927 15.998 97.978 1.00 39.43 1011 LEU A N 1
ATOM 508 C CA . LEU A 1 141 ? -1.673 15.808 98.693 1.00 39.43 1011 LEU A CA 1
ATOM 509 C C . LEU A 1 141 ? -1.393 14.346 99.020 1.00 39.43 1011 LEU A C 1
ATOM 510 O O . LEU A 1 141 ? -0.675 13.669 98.289 1.00 39.43 1011 LEU A O 1
ATOM 512 N N . ARG A 1 142 ? -1.951 13.865 100.125 1.00 25.42 1012 ARG A N 1
ATOM 513 C CA . ARG A 1 142 ? -1.730 12.486 100.530 1.00 25.42 1012 ARG A CA 1
ATOM 514 C C . ARG A 1 142 ? -1.473 11.649 99.293 1.00 25.42 1012 ARG A C 1
ATOM 515 O O . ARG A 1 142 ? -0.339 11.270 99.010 1.00 25.42 1012 ARG A O 1
ATOM 517 N N . ASN A 1 143 ? -2.532 11.400 98.537 1.00 37.20 1013 ASN A N 1
ATOM 518 C CA . ASN A 1 143 ? -2.418 10.610 97.334 1.00 37.20 1013 ASN A CA 1
ATOM 519 C C . ASN A 1 143 ? -1.102 10.935 96.636 1.00 37.20 1013 ASN A C 1
ATOM 520 O O . ASN A 1 143 ? -0.449 10.054 96.087 1.00 37.20 1013 ASN A O 1
ATOM 522 N N . ILE A 1 144 ? -0.702 12.197 96.669 1.00 7.58 1014 ILE A N 1
ATOM 523 C CA . ILE A 1 144 ? 0.545 12.583 96.036 1.00 7.58 1014 ILE A CA 1
ATOM 524 C C . ILE A 1 144 ? 1.680 11.836 96.686 1.00 7.58 1014 ILE A C 1
ATOM 525 O O . ILE A 1 144 ? 2.376 11.064 96.034 1.00 7.58 1014 ILE A O 1
ATOM 527 N N . GLN A 1 145 ? 1.865 12.067 97.978 1.00 16.87 1015 GLN A N 1
ATOM 528 C CA . GLN A 1 145 ? 2.934 11.407 98.722 1.00 16.87 1015 GLN A CA 1
ATOM 529 C C . GLN A 1 145 ? 2.784 9.904 98.626 1.00 16.87 1015 GLN A C 1
ATOM 530 O O . GLN A 1 145 ? 3.710 9.152 98.961 1.00 16.87 1015 GLN A O 1
ATOM 532 N N . ASN A 1 146 ? 1.598 9.491 98.172 1.00 94.30 1016 ASN A N 1
ATOM 533 C CA . ASN A 1 146 ? 1.230 8.079 98.008 1.00 94.30 1016 ASN A CA 1
ATOM 534 C C . ASN A 1 146 ? 1.972 7.424 96.852 1.00 94.30 1016 ASN A C 1
ATOM 535 O O . ASN A 1 146 ? 2.549 6.343 96.994 1.00 94.30 1016 ASN A O 1
ATOM 537 N N . MET A 1 147 ? 1.930 8.058 95.694 1.00 21.76 1017 MET A N 1
ATOM 538 C CA . MET A 1 147 ? 2.652 7.518 94.574 1.00 21.76 1017 MET A CA 1
ATOM 539 C C . MET A 1 147 ? 4.011 8.178 94.723 1.00 21.76 1017 MET A C 1
ATOM 540 O O . MET A 1 147 ? 4.437 9.015 93.924 1.00 21.76 1017 MET A O 1
ATOM 545 N N . LEU A 1 148 ?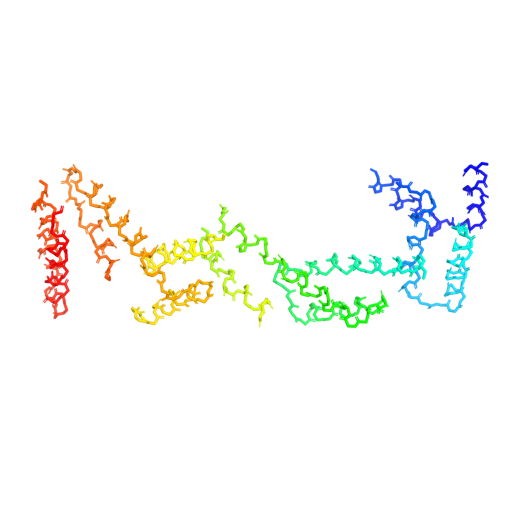 4.655 7.792 95.819 1.00 90.53 1018 LEU A N 1
ATOM 546 C CA . LEU A 1 148 ? 5.964 8.282 96.222 1.00 90.53 1018 LEU A CA 1
ATOM 547 C C . LEU A 1 148 ? 6.462 7.368 97.342 1.00 90.53 1018 LEU A C 1
ATOM 548 O O . LEU A 1 148 ? 5.883 6.313 97.594 1.00 90.53 1018 LEU A O 1
ATOM 550 N N . SER A 1 149 ? 7.553 7.766 97.986 1.00 100.98 1019 SER A N 1
ATOM 551 C CA . SER A 1 149 ? 8.098 7.027 99.119 1.00 100.98 1019 SER A CA 1
ATOM 552 C C . SER A 1 149 ? 7.644 7.862 100.307 1.00 100.98 1019 SER A C 1
ATOM 553 O O . SER A 1 149 ? 6.657 7.514 100.952 1.00 100.98 1019 SER A O 1
ATOM 555 N N . MET A 1 150 ? 8.373 8.960 100.549 1.00 200.96 1020 MET A N 1
ATOM 556 C CA . MET A 1 150 ? 8.138 9.974 101.600 1.00 200.96 1020 MET A CA 1
ATOM 557 C C . MET A 1 150 ? 7.573 9.539 102.961 1.00 200.96 1020 MET A C 1
ATOM 558 O O . MET A 1 150 ? 6.372 9.341 103.087 1.00 200.96 1020 MET A O 1
ATOM 563 N N . ASP A 1 151 ? 8.412 9.433 103.989 1.00 71.74 1021 ASP A N 1
ATOM 564 C CA . ASP A 1 151 ? 7.911 9.085 105.318 1.00 71.74 1021 ASP A CA 1
ATOM 565 C C . ASP A 1 151 ? 7.388 10.426 105.808 1.00 71.74 1021 ASP A C 1
ATOM 566 O O . ASP A 1 151 ? 7.172 11.312 104.993 1.00 71.74 1021 ASP A O 1
ATOM 568 N N . GLU A 1 152 ? 7.149 10.585 107.102 1.00 31.22 1022 GLU A N 1
ATOM 569 C CA . GLU A 1 152 ? 6.681 11.870 107.618 1.00 31.22 1022 GLU A CA 1
ATOM 570 C C . GLU A 1 152 ? 7.318 13.083 106.931 1.00 31.22 1022 GLU A C 1
ATOM 571 O O . GLU A 1 152 ? 6.804 14.192 107.031 1.00 31.22 1022 GLU A O 1
ATOM 573 N N . ALA A 1 153 ? 8.460 12.864 106.277 1.00 50.14 1023 ALA A N 1
ATOM 574 C CA . ALA A 1 153 ? 9.181 13.911 105.561 1.00 50.14 1023 ALA A CA 1
ATOM 575 C C . ALA A 1 153 ? 8.168 14.824 104.883 1.00 50.14 1023 ALA A C 1
ATOM 576 O O . ALA A 1 153 ? 8.428 16.003 104.663 1.00 50.14 1023 ALA A O 1
ATOM 578 N N . THR A 1 154 ? 7.005 14.277 104.549 1.00 19.81 1024 THR A N 1
ATOM 579 C CA . THR A 1 154 ? 5.974 15.081 103.920 1.00 19.81 1024 THR A CA 1
ATOM 580 C C . THR A 1 154 ? 6.032 16.457 104.590 1.00 19.81 1024 THR A C 1
ATOM 581 O O . THR A 1 154 ? 6.501 17.432 104.003 1.00 19.81 1024 THR A O 1
ATOM 583 N N . CYS A 1 155 ? 5.594 16.520 105.840 1.00 3.84 1025 CYS A N 1
ATOM 584 C CA . CYS A 1 155 ? 5.612 17.771 106.592 1.00 3.84 1025 CYS A CA 1
ATOM 585 C C . CYS A 1 155 ? 6.925 18.476 106.370 1.00 3.84 1025 CYS A C 1
ATOM 586 O O . CYS A 1 155 ? 6.956 19.670 106.098 1.00 3.84 1025 CYS A O 1
ATOM 589 N N . ARG A 1 156 ? 8.007 17.714 106.501 1.00 60.20 1026 ARG A N 1
ATOM 590 C CA . ARG A 1 156 ? 9.366 18.226 106.344 1.00 60.20 1026 ARG A CA 1
ATOM 591 C C . ARG A 1 156 ? 9.457 19.121 105.126 1.00 60.20 1026 ARG A C 1
ATOM 592 O O . ARG A 1 156 ? 10.530 19.604 104.747 1.00 60.20 1026 ARG A O 1
ATOM 594 N N . THR A 1 157 ? 8.305 19.329 104.517 1.00 15.34 1027 THR A N 1
ATOM 595 C CA . THR A 1 157 ? 8.195 20.173 103.367 1.00 15.34 1027 THR A CA 1
ATOM 596 C C . THR A 1 157 ? 6.810 20.784 103.424 1.00 15.34 1027 THR A C 1
ATOM 597 O O . THR A 1 157 ? 6.642 21.985 103.233 1.00 15.34 1027 THR A O 1
ATOM 599 N N . LEU A 1 158 ? 5.817 19.952 103.715 1.00 18.18 1028 LEU A N 1
ATOM 600 C CA . LEU A 1 158 ? 4.442 20.418 103.772 1.00 18.18 1028 LEU A CA 1
ATOM 601 C C . LEU A 1 158 ? 4.412 21.849 104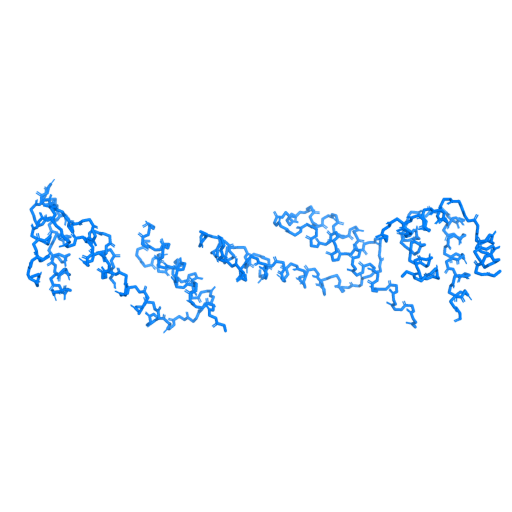.237 1.00 18.18 1028 LEU A C 1
ATOM 602 O O . LEU A 1 158 ? 3.691 22.666 103.692 1.00 18.18 1028 LEU A O 1
ATOM 604 N N . LEU A 1 159 ? 5.209 22.154 105.252 1.00 54.64 1029 LEU A N 1
ATOM 605 C CA . LEU A 1 159 ? 5.275 23.518 105.759 1.00 54.64 1029 LEU A CA 1
ATOM 606 C C . LEU A 1 159 ? 6.448 24.197 105.090 1.00 54.64 1029 LEU A C 1
ATOM 607 O O . LEU A 1 159 ? 6.320 25.310 104.612 1.00 54.64 1029 LEU A O 1
ATOM 609 N N . GLN A 1 160 ? 7.593 23.526 105.046 1.00 52.74 1030 GLN A N 1
ATOM 610 C CA . GLN A 1 160 ? 8.750 24.113 104.394 1.00 52.74 1030 GLN A CA 1
ATOM 611 C C . GLN A 1 160 ? 8.200 24.921 103.219 1.00 52.74 1030 GLN A C 1
ATOM 612 O O . GLN A 1 160 ? 8.655 26.020 102.920 1.00 52.74 1030 GLN A O 1
ATOM 614 N N . GLU A 1 161 ? 7.183 24.370 102.574 1.00 14.51 1031 GLU A N 1
ATOM 615 C CA . GLU A 1 161 ? 6.545 25.042 101.463 1.00 14.51 1031 GLU A CA 1
ATOM 616 C C . GLU A 1 161 ? 5.605 26.081 102.046 1.00 14.51 1031 GLU A C 1
ATOM 617 O O . GLU A 1 161 ? 5.884 27.278 102.004 1.00 14.51 1031 GLU A O 1
ATOM 619 N N . THR A 1 162 ? 4.498 25.597 102.603 1.00 63.93 1032 THR A N 1
ATOM 620 C CA . THR A 1 162 ? 3.484 26.449 103.214 1.00 63.93 1032 THR A CA 1
ATOM 621 C C . THR A 1 162 ? 4.201 27.555 103.943 1.00 63.93 1032 THR A C 1
ATOM 622 O O . THR A 1 162 ? 3.733 28.686 104.001 1.00 63.93 1032 THR A O 1
ATOM 624 N N . LYS A 1 163 ? 5.353 27.204 104.496 1.00 44.47 1033 LYS A N 1
ATOM 625 C CA . LYS A 1 163 ? 6.180 28.136 105.229 1.00 44.47 1033 LYS A CA 1
ATOM 626 C C . LYS A 1 163 ? 6.498 29.293 104.308 1.00 44.47 1033 LYS A C 1
ATOM 627 O O . LYS A 1 163 ? 5.700 30.217 104.157 1.00 44.47 1033 LYS A O 1
ATOM 629 N N . GLU A 1 164 ? 7.662 29.235 103.681 1.00 37.27 1034 GLU A N 1
ATOM 630 C CA . GLU A 1 164 ? 8.058 30.297 102.786 1.00 37.27 1034 GLU A CA 1
ATOM 631 C C . GLU A 1 164 ? 6.888 30.680 101.881 1.00 37.27 1034 GLU A C 1
ATOM 632 O O . GLU A 1 164 ? 6.837 31.792 101.361 1.00 37.27 1034 GLU A O 1
ATOM 634 N N . ALA A 1 165 ? 5.938 29.768 101.699 1.00 34.98 1035 ALA A N 1
ATOM 635 C CA . ALA A 1 165 ? 4.782 30.074 100.866 1.00 34.98 1035 ALA A CA 1
ATOM 636 C C . ALA A 1 165 ? 4.292 31.481 101.208 1.00 34.98 1035 ALA A C 1
ATOM 637 O O . ALA A 1 165 ? 3.695 32.164 100.383 1.00 34.98 1035 ALA A O 1
ATOM 639 N N . ARG A 1 166 ? 4.562 31.905 102.438 1.00 19.03 1036 ARG A N 1
ATOM 640 C CA . ARG A 1 166 ? 4.174 33.225 102.911 1.00 19.03 1036 ARG A CA 1
ATOM 641 C C . ARG A 1 166 ? 5.284 34.210 102.611 1.00 19.03 1036 ARG A C 1
ATOM 642 O O . ARG A 1 166 ? 5.040 35.358 102.255 1.00 19.03 1036 ARG A O 1
ATOM 644 N N . ALA A 1 167 ? 6.511 33.742 102.771 1.00 55.12 1037 ALA A N 1
ATOM 645 C CA . ALA A 1 167 ? 7.698 34.549 102.531 1.00 55.12 1037 ALA A CA 1
ATOM 646 C C . ALA A 1 167 ? 7.647 35.332 101.221 1.00 55.12 1037 ALA A C 1
ATOM 647 O O . ALA A 1 167 ? 8.556 36.108 100.908 1.00 55.12 1037 ALA A O 1
ATOM 649 N N . GLY A 1 168 ? 6.611 35.092 100.431 1.00 55.96 1038 GLY A N 1
ATOM 650 C CA . GLY A 1 168 ? 6.474 35.836 99.202 1.00 55.96 1038 GLY A CA 1
ATOM 651 C C . GLY A 1 168 ? 5.698 37.051 99.653 1.00 55.96 1038 GLY A C 1
ATOM 652 O O . GLY A 1 168 ? 6.215 38.167 99.719 1.00 55.96 1038 GLY A O 1
ATOM 653 N N . PHE A 1 169 ? 4.447 36.808 100.010 1.00 9.41 1039 PHE A N 1
ATOM 654 C CA . PHE A 1 169 ? 3.570 37.855 100.474 1.00 9.41 1039 PHE A CA 1
ATOM 655 C C . PHE A 1 169 ? 4.227 38.699 101.562 1.00 9.41 1039 PHE A C 1
ATOM 656 O O . PHE A 1 169 ? 4.934 39.653 101.257 1.00 9.41 1039 PHE A O 1
ATOM 658 N N . LEU A 1 170 ? 4.008 38.333 102.825 1.00 23.03 1040 LEU A N 1
ATOM 659 C CA . LEU A 1 170 ? 4.543 39.083 103.967 1.00 23.03 1040 LEU A CA 1
ATOM 660 C C . LEU A 1 170 ? 6.018 39.509 103.889 1.00 23.03 1040 LEU A C 1
ATOM 661 O O . LEU A 1 170 ? 6.527 40.164 104.800 1.00 23.03 1040 LEU A O 1
ATOM 663 N N . PHE A 1 171 ? 6.707 39.139 102.813 1.00 38.12 1041 PHE A N 1
ATOM 664 C CA . PHE A 1 171 ? 8.102 39.533 102.646 1.00 38.12 1041 PHE A CA 1
ATOM 665 C C . PHE A 1 171 ? 8.043 40.854 101.933 1.00 38.12 1041 PHE A C 1
ATOM 666 O O . PHE A 1 171 ? 8.468 41.883 102.456 1.00 38.12 1041 PHE A O 1
ATOM 668 N N . ASP A 1 172 ? 7.509 40.794 100.718 1.00 89.20 1042 ASP A N 1
ATOM 669 C CA . ASP A 1 172 ? 7.321 41.962 99.872 1.00 89.20 1042 ASP A CA 1
ATOM 670 C C . ASP A 1 172 ? 5.860 42.399 100.064 1.00 89.20 1042 ASP A C 1
ATOM 671 O O . ASP A 1 172 ? 5.090 42.516 99.098 1.00 89.20 1042 ASP A O 1
ATOM 673 N N . LYS A 1 173 ? 5.495 42.621 101.329 1.00 75.77 1043 LYS A N 1
ATOM 674 C CA . LYS A 1 173 ? 4.149 43.037 101.704 1.00 75.77 1043 LYS A CA 1
ATOM 675 C C . LYS A 1 173 ? 3.915 44.418 101.189 1.00 75.77 1043 LYS A C 1
ATOM 676 O O . LYS A 1 173 ? 2.915 45.033 101.533 1.00 75.77 1043 LYS A O 1
ATOM 678 N N . ILE A 1 174 ? 4.864 44.899 100.386 1.00 115.62 1044 ILE A N 1
ATOM 679 C CA . ILE A 1 174 ? 4.806 46.223 99.766 1.00 115.62 1044 ILE A CA 1
ATOM 680 C C . ILE A 1 174 ? 4.998 46.149 98.230 1.00 115.62 1044 ILE A C 1
ATOM 681 O O . ILE A 1 174 ? 6.032 45.683 97.738 1.00 115.62 1044 ILE A O 1
ATOM 683 N N . PHE A 1 175 ? 3.990 46.609 97.484 1.00 111.17 1045 PHE A N 1
ATOM 684 C CA . PHE A 1 175 ? 4.015 46.596 96.020 1.00 111.17 1045 PHE A CA 1
ATOM 685 C C . PHE A 1 175 ? 2.636 46.956 95.452 1.00 111.17 1045 PHE A C 1
ATOM 686 O O . PHE A 1 175 ? 2.522 48.048 94.850 1.00 111.17 1045 PHE A O 1
ATOM 688 N N . MET A 1 181 ? -1.933 48.656 99.509 1.00 100.54 1051 MET A N 1
ATOM 689 C CA . MET A 1 181 ? -1.521 47.250 99.821 1.00 100.54 1051 MET A CA 1
ATOM 690 C C . MET A 1 181 ? -1.681 46.801 101.299 1.00 100.54 1051 MET A C 1
ATOM 691 O O . MET A 1 181 ? -2.329 45.805 101.575 1.00 100.54 1051 MET A O 1
ATOM 696 N N . ALA A 1 182 ? -1.064 47.512 102.237 1.00 17.84 1052 ALA A N 1
ATOM 697 C CA . ALA A 1 182 ? -1.172 47.206 103.654 1.00 17.84 1052 ALA A CA 1
ATOM 698 C C . ALA A 1 182 ? -2.272 46.272 104.158 1.00 17.84 1052 ALA A C 1
ATOM 699 O O . ALA A 1 182 ? -2.049 45.564 105.124 1.00 17.84 1052 ALA A O 1
ATOM 701 N N . GLU A 1 183 ? -3.466 46.275 103.559 1.00 109.20 1053 GLU A N 1
ATOM 702 C CA . GLU A 1 183 ? -4.523 45.391 104.065 1.00 109.20 1053 GLU A CA 1
ATOM 703 C C . GLU A 1 183 ? -4.085 43.949 103.839 1.00 109.20 1053 GLU A C 1
ATOM 704 O O . GLU A 1 183 ? -4.573 43.015 104.488 1.00 109.20 1053 GLU A O 1
ATOM 706 N N . ALA A 1 184 ? -3.121 43.791 102.934 1.00 24.08 1054 ALA A N 1
ATOM 707 C CA . ALA A 1 184 ? -2.573 42.485 102.608 1.00 24.08 1054 ALA A CA 1
ATOM 708 C C . ALA A 1 184 ? -1.395 42.238 103.502 1.00 24.08 1054 ALA A C 1
ATOM 709 O O . ALA A 1 184 ? -1.268 41.171 104.093 1.00 24.08 1054 ALA A O 1
ATOM 711 N N . VAL A 1 185 ? -0.520 43.234 103.568 1.00 71.01 1055 VAL A N 1
ATOM 712 C CA . VAL A 1 185 ? 0.646 43.161 104.413 1.00 71.01 1055 VAL A CA 1
ATOM 713 C C . VAL A 1 185 ? 0.074 42.678 105.739 1.00 71.01 1055 VAL A C 1
ATOM 714 O O . VAL A 1 185 ? 0.763 42.075 106.557 1.00 71.01 1055 VAL A O 1
ATOM 716 N N . ALA A 1 186 ? -1.210 42.951 105.935 1.00 39.00 1056 ALA A N 1
ATOM 717 C CA . ALA A 1 186 ? -1.901 42.511 107.130 1.00 39.00 1056 ALA A CA 1
ATOM 718 C C . ALA A 1 186 ? -2.519 41.166 106.764 1.00 39.00 1056 ALA A C 1
ATOM 719 O O . ALA A 1 186 ? -2.540 40.243 107.576 1.00 39.00 1056 ALA A O 1
ATOM 721 N N . GLU A 1 187 ? -3.030 41.055 105.539 1.00 48.91 1057 GLU A N 1
ATOM 722 C CA . GLU A 1 187 ? -3.603 39.793 105.091 1.00 48.91 1057 GLU A CA 1
ATOM 723 C C . GLU A 1 187 ? -2.633 38.689 105.449 1.00 48.91 1057 GLU A C 1
ATOM 724 O O . GLU A 1 187 ? -3.024 37.537 105.637 1.00 48.91 1057 GLU A O 1
ATOM 726 N N . PHE A 1 188 ? -1.359 39.052 105.572 1.00 29.42 1058 PHE A N 1
ATOM 727 C CA . PHE A 1 188 ? -0.363 38.074 105.964 1.00 29.42 1058 PHE A CA 1
ATOM 728 C C . PHE A 1 188 ? -0.766 37.696 107.366 1.00 29.42 1058 PHE A C 1
ATOM 729 O O . PHE A 1 188 ? -1.180 36.566 107.624 1.00 29.42 1058 PHE A O 1
ATOM 731 N N . ARG A 1 189 ? -0.703 38.672 108.263 1.00 76.00 1059 ARG A N 1
ATOM 732 C CA . ARG A 1 189 ? -1.052 38.407 109.646 1.00 76.00 1059 ARG A CA 1
ATOM 733 C C . ARG A 1 189 ? -2.396 37.740 109.737 1.00 76.00 1059 ARG A C 1
ATOM 734 O O . ARG A 1 189 ? -2.770 37.206 110.782 1.00 76.00 1059 ARG A O 1
ATOM 736 N N . ARG A 1 190 ? -3.110 37.752 108.628 1.00 22.53 1060 ARG A N 1
ATOM 737 C CA . ARG A 1 190 ? -4.413 37.159 108.601 1.00 22.53 1060 ARG A CA 1
ATOM 738 C C . ARG A 1 190 ? -4.270 35.665 108.463 1.00 22.53 1060 ARG A C 1
ATOM 739 O O . ARG A 1 190 ? -4.728 34.900 109.315 1.00 22.53 1060 ARG A O 1
ATOM 741 N N . VAL A 1 191 ? -3.620 35.253 107.387 1.00 30.00 1061 VAL A N 1
ATOM 742 C CA . VAL A 1 191 ? -3.439 33.849 107.139 1.00 30.00 1061 VAL A CA 1
ATOM 743 C C . VAL A 1 191 ? -2.020 33.440 107.437 1.00 30.00 1061 VAL A C 1
ATOM 744 O O . VAL A 1 191 ? -1.769 32.282 107.741 1.00 30.00 1061 VAL A O 1
ATOM 746 N N . CYS A 1 192 ? -1.084 34.376 107.365 1.00 46.52 1062 CYS A N 1
ATOM 747 C CA . CYS A 1 192 ? 0.296 34.012 107.638 1.00 46.52 1062 CYS A CA 1
ATOM 748 C C . CYS A 1 192 ? 0.424 33.585 109.093 1.00 46.52 1062 CYS A C 1
ATOM 749 O O . CYS A 1 192 ? 1.481 33.622 109.709 1.00 46.52 1062 CYS A O 1
ATOM 752 N N . ARG A 1 193 ? -0.701 33.163 109.628 1.00 34.06 1063 ARG A N 1
ATOM 753 C CA . ARG A 1 193 ? -0.765 32.660 110.970 1.00 34.06 1063 ARG A CA 1
ATOM 754 C C . ARG A 1 193 ? -1.522 31.387 110.722 1.00 34.06 1063 ARG A C 1
ATOM 755 O O . ARG A 1 193 ? -1.161 30.336 111.220 1.00 34.06 1063 ARG A O 1
ATOM 757 N N . GLU A 1 194 ? -2.565 31.494 109.909 1.00 108.69 1064 GLU A N 1
ATOM 758 C CA . GLU A 1 194 ? -3.396 30.346 109.560 1.00 108.69 1064 GLU A CA 1
ATOM 759 C C . GLU A 1 194 ? -2.549 29.134 109.101 1.00 108.69 1064 GLU A C 1
ATOM 760 O O . GLU A 1 194 ? -2.792 27.987 109.516 1.00 108.69 1064 GLU A O 1
ATOM 762 N N . LEU A 1 195 ? -1.558 29.387 108.250 1.00 49.97 1065 LEU A N 1
ATOM 763 C CA . LEU A 1 195 ? -0.697 28.318 107.776 1.00 49.97 1065 LEU A CA 1
ATOM 764 C C . LEU A 1 195 ? 0.463 28.161 108.755 1.00 49.97 1065 LEU A C 1
ATOM 765 O O . LEU A 1 195 ? 0.555 27.150 109.452 1.00 49.97 1065 LEU A O 1
ATOM 767 N N . ASP A 1 196 ? 1.334 29.172 108.813 1.00 28.20 1066 ASP A N 1
ATOM 768 C CA . ASP A 1 196 ? 2.493 29.164 109.705 1.00 28.20 1066 ASP A CA 1
ATOM 769 C C . ASP A 1 196 ? 2.037 29.281 111.141 1.00 28.20 1066 ASP A C 1
ATOM 770 O O . ASP A 1 196 ? 2.617 30.033 111.925 1.00 28.20 1066 ASP A O 1
ATOM 772 N N . VAL A 1 197 ? 0.986 28.528 111.456 1.00 90.85 1067 VAL A N 1
ATOM 773 C CA . VAL A 1 197 ? 0.366 28.466 112.780 1.00 90.85 1067 VAL A CA 1
ATOM 774 C C . VAL A 1 197 ? -1.093 28.009 112.617 1.00 90.85 1067 VAL A C 1
ATOM 775 O O . VAL A 1 197 ? -1.678 27.485 113.595 1.00 90.85 1067 VAL A O 1
ATOM 777 N N . GLU A 1 207 ? 15.792 43.275 110.152 1.00 56.68 1077 GLU A N 1
ATOM 778 C CA . GLU A 1 207 ? 14.329 43.053 110.323 1.00 56.68 1077 GLU A CA 1
ATOM 779 C C . GLU A 1 207 ? 13.578 44.340 110.700 1.00 56.68 1077 GLU A C 1
ATOM 780 O O . GLU A 1 207 ? 13.638 44.817 111.837 1.00 56.68 1077 GLU A O 1
ATOM 782 N N . ASP A 1 208 ? 12.879 44.895 109.714 1.00 122.12 1078 ASP A N 1
ATOM 783 C CA . ASP A 1 208 ? 12.080 46.108 109.874 1.00 122.12 1078 ASP A CA 1
ATOM 784 C C . ASP A 1 208 ? 10.638 45.646 109.935 1.00 122.12 1078 ASP A C 1
ATOM 785 O O . ASP A 1 208 ? 9.730 46.344 109.492 1.00 122.12 1078 ASP A O 1
ATOM 787 N N . ARG A 1 209 ? 10.449 44.447 110.473 1.00 95.36 1079 ARG A N 1
ATOM 788 C CA . ARG A 1 209 ? 9.132 43.837 110.598 1.00 95.36 1079 ARG A CA 1
ATOM 789 C C . ARG A 1 209 ? 8.169 44.680 111.419 1.00 95.36 1079 ARG A C 1
ATOM 790 O O . ARG A 1 209 ? 6.954 44.475 111.337 1.00 95.36 1079 ARG A O 1
ATOM 792 N N . ARG A 1 210 ? 8.716 45.610 112.214 1.00 109.19 1080 ARG A N 1
ATOM 793 C CA . ARG A 1 210 ? 7.923 46.505 113.073 1.00 109.19 1080 ARG A CA 1
ATOM 794 C C . ARG A 1 210 ? 7.526 47.777 112.329 1.00 109.19 1080 ARG A C 1
ATOM 795 O O . ARG A 1 210 ? 6.554 48.453 112.694 1.00 109.19 1080 ARG A O 1
ATOM 797 N N . VAL A 1 211 ? 8.295 48.085 111.284 1.00 124.32 1081 VAL A N 1
ATOM 798 C 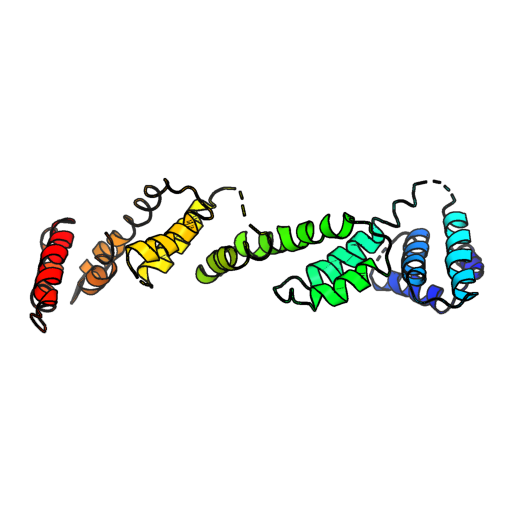CA . VAL A 1 211 ? 8.055 49.251 110.447 1.00 124.32 1081 VAL A CA 1
ATOM 799 C C . VAL A 1 211 ? 6.716 49.114 109.722 1.00 124.32 1081 VAL A C 1
ATOM 800 O O . VAL A 1 211 ? 5.765 49.864 109.984 1.00 124.32 1081 VAL A O 1
ATOM 802 N N . ARG A 1 212 ? 6.621 48.129 108.843 1.00 23.76 1082 ARG A N 1
ATOM 803 C CA . ARG A 1 212 ? 5.382 47.975 108.123 1.00 23.76 1082 ARG A CA 1
ATOM 804 C C . ARG A 1 212 ? 4.315 47.735 109.180 1.00 23.76 1082 ARG A C 1
ATOM 805 O O . ARG A 1 212 ? 3.237 48.292 109.111 1.00 23.76 1082 ARG A O 1
ATOM 807 N N . ALA A 1 213 ? 4.642 46.926 110.170 1.00 42.60 1083 ALA A N 1
ATOM 808 C CA . ALA A 1 213 ? 3.732 46.582 111.260 1.00 42.60 1083 ALA A CA 1
ATOM 809 C C . ALA A 1 213 ? 3.027 47.808 111.749 1.00 42.60 1083 ALA A C 1
ATOM 810 O O . ALA A 1 213 ? 1.824 47.776 111.977 1.00 42.60 1083 ALA A O 1
ATOM 812 N N . PHE A 1 214 ? 3.798 48.879 111.917 1.00 36.19 1084 PHE A N 1
ATOM 813 C CA . PHE A 1 214 ? 3.274 50.157 112.374 1.00 36.19 1084 PHE A CA 1
ATOM 814 C C . PHE A 1 214 ? 2.660 50.912 111.203 1.00 36.19 1084 PHE A C 1
ATOM 815 O O . PHE A 1 214 ? 1.535 51.381 111.279 1.00 36.19 1084 PHE A O 1
ATOM 817 N N . ARG A 1 215 ? 3.409 51.034 110.119 1.00 9.92 1085 ARG A N 1
ATOM 818 C CA . ARG A 1 215 ? 2.907 51.722 108.950 1.00 9.92 1085 ARG A CA 1
ATOM 819 C C . ARG A 1 215 ? 1.547 51.129 108.603 1.00 9.92 1085 ARG A C 1
ATOM 820 O O . ARG A 1 215 ? 0.561 51.835 108.494 1.00 9.92 1085 ARG A O 1
ATOM 822 N N . ALA A 1 216 ? 1.494 49.819 108.446 1.00 10.79 1086 ALA A N 1
ATOM 823 C CA . ALA A 1 216 ? 0.245 49.159 108.124 1.00 10.79 1086 ALA A CA 1
ATOM 824 C C . ALA A 1 216 ? -0.703 49.376 109.264 1.00 10.79 1086 ALA A C 1
ATOM 825 O O . ALA A 1 216 ? -1.901 49.204 109.127 1.00 10.79 1086 ALA A O 1
ATOM 827 N N . GLU A 1 217 ? -0.155 49.727 110.412 1.00 64.08 1087 GLU A N 1
ATOM 828 C CA . GLU A 1 217 ? -0.986 49.962 111.574 1.00 64.08 1087 GLU A CA 1
ATOM 829 C C . GLU A 1 217 ? -1.468 51.404 111.549 1.00 64.08 1087 GLU A C 1
ATOM 830 O O . GLU A 1 217 ? -2.584 51.698 111.967 1.00 64.08 1087 GLU A O 1
ATOM 832 N N . ILE A 1 218 ? -0.625 52.300 111.043 1.00 89.08 1088 ILE A N 1
ATOM 833 C CA . ILE A 1 218 ? -0.955 53.728 110.970 1.00 89.08 1088 ILE A CA 1
ATOM 834 C C . ILE A 1 218 ? -2.031 54.001 109.922 1.00 89.08 1088 ILE A C 1
ATOM 835 O O . ILE A 1 218 ? -3.108 54.519 110.245 1.00 89.08 1088 ILE A O 1
ATOM 837 N N . GLU A 1 219 ? -1.719 53.643 108.677 1.00 71.32 1089 GLU A N 1
ATOM 838 C CA . GLU A 1 219 ? -2.625 53.813 107.542 1.00 71.32 1089 GLU A CA 1
ATOM 839 C C . GLU A 1 219 ? -3.958 53.131 107.802 1.00 71.32 1089 GLU A C 1
ATOM 840 O O . GLU A 1 219 ? -5.018 53.673 107.496 1.00 71.32 1089 GLU A O 1
ATOM 842 N N . HIS A 1 220 ? -3.888 51.933 108.364 1.00 171.61 1090 HIS A N 1
ATOM 843 C CA . HIS A 1 220 ? -5.082 51.168 108.667 1.00 171.61 1090 HIS A CA 1
ATOM 844 C C . HIS A 1 220 ? -5.893 51.825 109.779 1.00 171.61 1090 HIS A C 1
ATOM 845 O O . HIS A 1 220 ? -7.109 51.983 109.647 1.00 171.61 1090 HIS A O 1
ATOM 847 N N . ALA A 1 221 ? -5.226 52.213 110.863 1.00 104.44 1091 ALA A N 1
ATOM 848 C CA . ALA A 1 221 ? -5.908 52.836 111.995 1.00 104.44 1091 ALA A CA 1
ATOM 849 C C . ALA A 1 221 ? -6.584 54.162 111.658 1.00 104.44 1091 ALA A C 1
ATOM 850 O O . ALA A 1 221 ? -7.740 54.387 112.049 1.00 104.44 1091 ALA A O 1
ATOM 852 N N . ILE A 1 222 ? -5.864 55.027 110.942 1.00 60.32 1092 ILE A N 1
ATOM 853 C CA . ILE A 1 222 ? -6.384 56.341 110.551 1.00 60.32 1092 ILE A CA 1
ATOM 854 C C . ILE A 1 222 ? -7.578 56.233 109.610 1.00 60.32 1092 ILE A C 1
ATOM 855 O O . ILE A 1 222 ? -8.621 56.838 109.842 1.00 60.32 1092 ILE A O 1
ATOM 857 N N . GLU A 1 223 ? -7.413 55.476 108.533 1.00 121.10 1093 GLU A N 1
ATOM 858 C CA . GLU A 1 223 ? -8.502 55.261 107.589 1.00 121.10 1093 GLU A CA 1
ATOM 859 C C . GLU A 1 223 ? -9.671 54.642 108.364 1.00 121.10 1093 GLU A C 1
ATOM 860 O O . GLU A 1 223 ? -10.775 55.188 108.367 1.00 121.10 1093 GLU A O 1
ATOM 862 N N . ASN A 1 224 ? -9.398 53.530 109.046 1.00 147.52 1094 ASN A N 1
ATOM 863 C CA . ASN A 1 224 ? -10.398 52.795 109.834 1.00 147.52 1094 ASN A CA 1
ATOM 864 C C . ASN A 1 224 ? -11.570 53.660 110.252 1.00 147.52 1094 ASN A C 1
ATOM 865 O O . ASN A 1 224 ? -11.303 54.628 110.990 1.00 147.52 1094 ASN A O 1
ATOM 867 N N . SER A 1 233 ? -13.608 48.971 119.580 1.00 98.77 1103 SER A N 1
ATOM 868 C CA . SER A 1 233 ? -13.378 50.417 119.265 1.00 98.77 1103 SER A CA 1
ATOM 869 C C . SER A 1 233 ? -11.933 50.847 119.595 1.00 98.77 1103 SER A C 1
ATOM 870 O O . SER A 1 233 ? -11.002 50.085 119.368 1.00 98.77 1103 SER A O 1
ATOM 872 N N . LEU A 1 234 ? -11.747 52.046 120.139 1.00 181.63 1104 LEU A N 1
ATOM 873 C CA . LEU A 1 234 ? -10.408 52.542 120.485 1.00 181.63 1104 LEU A CA 1
ATOM 874 C C . LEU A 1 234 ? -9.499 51.485 121.130 1.00 181.63 1104 LEU A C 1
ATOM 875 O O . LEU A 1 234 ? -8.413 51.225 120.624 1.00 181.63 1104 LEU A O 1
ATOM 877 N N . LEU A 1 235 ? -9.935 50.862 122.225 1.00 77.68 1105 LEU A N 1
ATOM 878 C CA . LEU A 1 235 ? -9.107 49.852 122.900 1.00 77.68 1105 LEU A CA 1
ATOM 879 C C . LEU A 1 235 ? -9.146 48.437 122.293 1.00 77.68 1105 LEU A C 1
ATOM 880 O O . LEU A 1 235 ? -8.217 47.649 122.492 1.00 77.68 1105 LEU A O 1
ATOM 882 N N . LYS A 1 236 ? -10.222 48.118 121.571 1.00 89.41 1106 LYS A N 1
ATOM 883 C CA . LYS A 1 236 ? -10.375 46.810 120.927 1.00 89.41 1106 LYS A CA 1
ATOM 884 C C . LYS A 1 236 ? -9.778 46.896 119.527 1.00 89.41 1106 LYS A C 1
ATOM 885 O O . LYS A 1 236 ? -9.616 45.886 118.832 1.00 89.41 1106 LYS A O 1
ATOM 887 N N . GLU A 1 237 ? -9.488 48.127 119.112 1.00 200.96 1107 GLU A N 1
ATOM 888 C CA . GLU A 1 237 ? -8.857 48.390 117.821 1.00 200.96 1107 GLU A CA 1
ATOM 889 C C . GLU A 1 237 ? -7.386 48.449 118.212 1.00 200.96 1107 GLU A C 1
ATOM 890 O O . GLU A 1 237 ? -6.483 48.328 117.374 1.00 200.96 1107 GLU A O 1
ATOM 892 N N . SER A 1 238 ? -7.157 48.657 119.508 1.00 158.89 1108 SER A N 1
ATOM 893 C CA . SER A 1 238 ? -5.803 48.659 120.015 1.00 158.89 1108 SER A CA 1
ATOM 894 C C . SER A 1 238 ? -5.455 47.213 119.677 1.00 158.89 1108 SER A C 1
ATOM 895 O O . SER A 1 238 ? -4.310 46.910 119.335 1.00 158.89 1108 SER A O 1
ATOM 897 N N . GLN A 1 239 ? -6.485 46.347 119.732 1.00 135.08 1109 GLN A N 1
ATOM 898 C CA . GLN A 1 239 ? -6.394 44.897 119.436 1.00 135.08 1109 GLN A CA 1
ATOM 899 C C . GLN A 1 239 ? -6.123 44.650 117.956 1.00 135.08 1109 GLN A C 1
ATOM 900 O O . GLN A 1 239 ? -5.789 43.531 117.535 1.00 135.08 1109 GLN A O 1
ATOM 902 N N . GLU A 1 240 ? -6.300 45.715 117.183 1.00 84.81 1110 GLU A N 1
ATOM 903 C CA . GLU A 1 240 ? -6.038 45.701 115.762 1.00 84.81 1110 GLU A CA 1
ATOM 904 C C . GLU A 1 240 ? -4.574 46.142 115.659 1.00 84.81 1110 GLU A C 1
ATOM 905 O O . GLU A 1 240 ? -3.833 45.673 114.799 1.00 84.81 1110 GLU A O 1
ATOM 907 N N . GLU A 1 241 ? -4.163 47.040 116.550 1.00 28.29 1111 GLU A N 1
ATOM 908 C CA . GLU A 1 241 ? -2.782 47.499 116.583 1.00 28.29 1111 GLU A CA 1
ATOM 909 C C . GLU A 1 241 ? -2.028 46.483 117.441 1.00 28.29 1111 GLU A C 1
ATOM 910 O O . GLU A 1 241 ? -0.802 46.505 117.546 1.00 28.29 1111 GLU A O 1
ATOM 912 N N . LEU A 1 242 ? -2.804 45.594 118.053 1.00 82.36 1112 LEU A N 1
ATOM 913 C CA . LEU A 1 242 ? -2.295 44.526 118.902 1.00 82.36 1112 LEU A CA 1
ATOM 914 C C . LEU A 1 242 ? -2.103 43.348 117.990 1.00 82.36 1112 LEU A C 1
ATOM 915 O O . LEU A 1 242 ? -1.532 42.337 118.374 1.00 82.36 1112 LEU A O 1
ATOM 917 N N . GLY A 1 243 ? -2.634 43.472 116.783 1.00 65.23 1113 GLY A N 1
ATOM 918 C CA . GLY A 1 243 ? -2.449 42.427 115.804 1.00 65.23 1113 GLY A CA 1
ATOM 919 C C . GLY A 1 243 ? -1.020 42.645 115.336 1.00 65.23 1113 GLY A C 1
ATOM 920 O O . GLY A 1 243 ? -0.381 41.738 114.789 1.00 65.23 1113 GLY A O 1
ATOM 921 N N . ILE A 1 244 ? -0.531 43.870 115.576 1.00 52.81 1114 ILE A N 1
ATOM 922 C CA . ILE A 1 244 ? 0.825 44.306 115.217 1.00 52.81 1114 ILE A CA 1
ATOM 923 C C . ILE A 1 244 ? 1.795 43.870 116.305 1.00 52.81 1114 ILE A C 1
ATOM 924 O O . ILE A 1 244 ? 2.977 43.638 116.054 1.00 52.81 1114 ILE A O 1
ATOM 926 N N . SER A 1 245 ? 1.286 43.781 117.525 1.00 67.11 1115 SER A N 1
ATOM 927 C CA . SER A 1 245 ? 2.094 43.329 118.646 1.00 67.11 1115 SER A CA 1
ATOM 928 C C . SER A 1 245 ? 2.088 41.809 118.523 1.00 67.11 1115 SER A C 1
ATOM 929 O O . SER A 1 245 ? 2.689 41.089 119.330 1.00 67.11 1115 SER A O 1
ATOM 931 N N . ALA A 1 246 ? 1.369 41.347 117.500 1.00 48.31 1116 ALA A N 1
ATOM 932 C CA . ALA A 1 246 ? 1.250 39.934 117.167 1.00 48.31 1116 ALA A CA 1
ATOM 933 C C . ALA A 1 246 ? 2.088 39.784 115.914 1.00 48.31 1116 ALA A C 1
ATOM 934 O O . ALA A 1 246 ? 1.664 39.195 114.922 1.00 48.31 1116 ALA A O 1
ATOM 936 N N . GLU A 1 247 ? 3.280 40.362 115.984 1.00 72.11 1117 GLU A N 1
ATOM 937 C CA . GLU A 1 247 ? 4.254 40.348 114.907 1.00 72.11 1117 GLU A CA 1
ATOM 938 C C . GLU A 1 247 ? 5.482 41.075 115.443 1.00 72.11 1117 GLU A C 1
ATOM 939 O O . GLU A 1 247 ? 6.607 40.588 115.338 1.00 72.11 1117 GLU A O 1
ATOM 941 N N . LYS A 1 248 ? 5.244 42.243 116.031 1.00 48.93 1118 LYS A N 1
ATOM 942 C CA . LYS A 1 248 ? 6.306 43.060 116.601 1.00 48.93 1118 LYS A CA 1
ATOM 943 C C . LYS A 1 248 ? 6.141 43.092 118.110 1.00 48.93 1118 LYS A C 1
ATOM 944 O O . LYS A 1 248 ? 5.141 42.613 118.642 1.00 48.93 1118 LYS A O 1
ATOM 946 N N . ALA A 1 249 ? 7.131 43.653 118.796 1.00 78.83 1119 ALA A N 1
ATOM 947 C CA . ALA A 1 249 ? 7.075 43.771 120.249 1.00 78.83 1119 ALA A CA 1
ATOM 948 C C . ALA A 1 249 ? 5.806 44.549 120.607 1.00 78.83 1119 ALA A C 1
ATOM 949 O O . ALA A 1 249 ? 5.056 44.968 119.721 1.00 78.83 1119 ALA A O 1
ATOM 951 N N . ARG A 1 250 ? 5.562 44.730 121.902 1.00 160.81 1120 ARG A N 1
ATOM 952 C CA . ARG A 1 250 ? 4.391 45.475 122.374 1.00 160.81 1120 ARG A CA 1
ATOM 953 C C . ARG A 1 250 ? 4.892 46.723 123.098 1.00 160.81 1120 ARG A C 1
ATOM 954 O O . ARG A 1 250 ? 4.133 47.403 123.801 1.00 160.81 1120 ARG A O 1
ATOM 956 N N . GLN A 1 251 ? 6.180 47.006 122.909 1.00 59.62 1121 GLN A N 1
ATOM 957 C CA . GLN A 1 251 ? 6.836 48.143 123.537 1.00 59.62 1121 GLN A CA 1
ATOM 95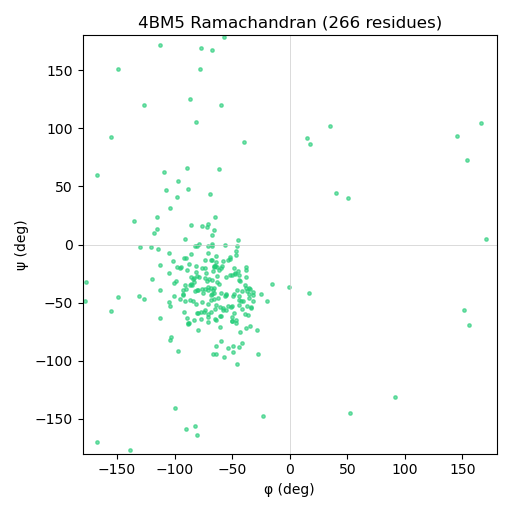8 C C . GLN A 1 251 ? 7.364 49.136 122.508 1.00 59.62 1121 GLN A C 1
ATOM 959 O O . GLN A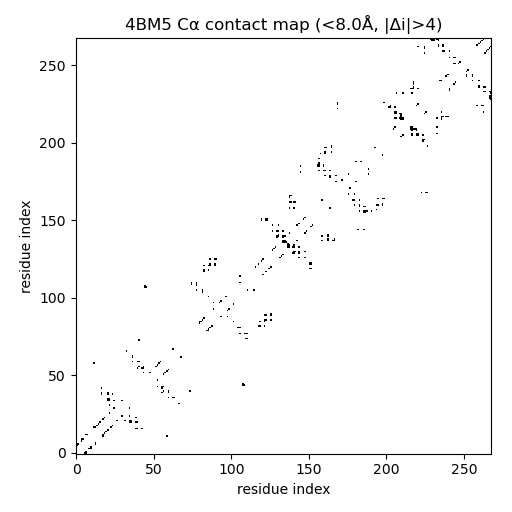 1 251 ? 8.095 50.066 122.851 1.00 59.62 1121 GLN A O 1
ATOM 961 N N . VAL A 1 252 ? 6.992 48.945 121.248 1.00 73.45 1122 VAL A N 1
ATOM 962 C CA . VAL A 1 252 ? 7.458 49.844 120.204 1.00 73.45 1122 VAL A CA 1
ATOM 963 C C . VAL A 1 252 ? 6.438 50.921 119.858 1.00 73.45 1122 VAL A C 1
ATOM 964 O O . VAL A 1 252 ? 6.250 51.249 118.690 1.00 73.45 1122 VAL A O 1
ATOM 966 N N . LEU A 1 253 ? 5.778 51.470 120.875 1.00 91.98 1123 LEU A N 1
ATOM 967 C CA . LEU A 1 253 ? 4.805 52.537 120.658 1.00 91.98 1123 LEU A CA 1
ATOM 968 C C . LEU A 1 253 ? 5.538 53.849 120.323 1.00 91.98 1123 LEU A C 1
ATOM 969 O O . LEU A 1 253 ? 4.919 54.806 119.855 1.00 91.98 1123 LEU A O 1
ATOM 971 N N . LEU A 1 254 ? 6.855 53.871 120.558 1.00 61.70 1124 LEU A N 1
ATOM 972 C CA . LEU A 1 254 ? 7.720 55.037 120.307 1.00 61.70 1124 LEU A CA 1
ATOM 973 C C . LEU A 1 254 ? 8.312 55.025 118.906 1.00 61.70 1124 LEU A C 1
ATOM 974 O O . LEU A 1 254 ? 9.158 55.850 118.558 1.00 61.70 1124 LEU A O 1
ATOM 976 N N . ASP A 1 255 ? 7.883 54.048 118.125 1.00 126.57 1125 ASP A N 1
ATOM 977 C CA . ASP A 1 255 ? 8.288 53.915 116.735 1.00 126.57 1125 ASP A CA 1
ATOM 978 C C . ASP A 1 255 ? 6.920 54.007 116.066 1.00 126.57 1125 ASP A C 1
ATOM 979 O O . ASP A 1 255 ? 6.789 53.967 114.833 1.00 126.57 1125 ASP A O 1
ATOM 981 N N . CYS A 1 256 ? 5.916 54.120 116.944 1.00 55.10 1126 CYS A N 1
ATOM 982 C CA . CYS A 1 256 ? 4.501 54.245 116.611 1.00 55.10 1126 CYS A CA 1
ATOM 983 C C . CYS A 1 256 ? 4.213 55.717 116.750 1.00 55.10 1126 CYS A C 1
ATOM 984 O O . CYS A 1 256 ? 3.554 56.324 115.914 1.00 55.10 1126 CYS A O 1
ATOM 986 N N . ILE A 1 257 ? 4.726 56.279 117.833 1.00 42.95 1127 ILE A N 1
ATOM 987 C CA . ILE A 1 257 ? 4.561 57.688 118.113 1.00 42.95 1127 ILE A CA 1
ATOM 988 C C . ILE A 1 257 ? 5.451 58.494 117.179 1.00 42.95 1127 ILE A C 1
ATOM 989 O O . ILE A 1 257 ? 5.059 59.556 116.718 1.00 42.95 1127 ILE A O 1
ATOM 991 N N . GLN A 1 258 ? 6.654 58.002 116.908 1.00 68.08 1128 GLN A N 1
ATOM 992 C CA . GLN A 1 258 ? 7.551 58.704 115.995 1.00 68.08 1128 GLN A CA 1
ATOM 993 C C . GLN A 1 258 ? 7.055 58.359 114.602 1.00 68.08 1128 GLN A C 1
ATOM 994 O O . GLN A 1 258 ? 7.611 58.809 113.595 1.00 68.08 1128 GLN A O 1
ATOM 996 N N . ASP A 1 259 ? 5.991 57.554 114.580 1.00 56.70 1129 ASP A N 1
ATOM 997 C CA . ASP A 1 259 ? 5.349 57.080 113.356 1.00 56.70 1129 ASP A CA 1
ATOM 998 C C . ASP A 1 259 ? 3.938 57.635 113.161 1.00 56.70 1129 ASP A C 1
ATOM 999 O O . ASP A 1 259 ? 3.381 57.582 112.063 1.00 56.70 1129 ASP A O 1
ATOM 1001 N N . ARG A 1 260 ? 3.353 58.147 114.235 1.00 95.46 1130 ARG A N 1
ATOM 1002 C CA . ARG A 1 260 ? 2.016 58.725 114.172 1.00 95.46 1130 ARG A CA 1
ATOM 1003 C C . ARG A 1 260 ? 2.091 60.232 114.449 1.00 95.46 1130 ARG A C 1
ATOM 1004 O O . ARG A 1 260 ? 1.076 60.940 114.370 1.00 95.46 1130 ARG A O 1
ATOM 1006 N N . CYS A 1 261 ? 3.299 60.705 114.773 1.00 94.80 1131 CYS A N 1
ATOM 1007 C CA . CYS A 1 261 ? 3.538 62.115 115.074 1.00 94.80 1131 CYS A CA 1
ATOM 1008 C C . CYS A 1 261 ? 3.973 62.874 113.835 1.00 94.80 1131 CYS A C 1
ATOM 1009 O O . CYS A 1 261 ? 3.503 63.984 113.601 1.00 94.80 1131 CYS A O 1
ATOM 1011 N N . GLU A 1 262 ? 4.864 62.285 113.041 1.00 127.58 1132 GLU A N 1
ATOM 1012 C CA . GLU A 1 262 ? 5.336 62.950 111.824 1.00 127.58 1132 GLU A CA 1
ATOM 1013 C C . GLU A 1 262 ? 4.295 62.897 110.680 1.00 127.58 1132 GLU A C 1
ATOM 1014 O O . GLU A 1 262 ? 4.604 63.161 109.496 1.00 127.58 1132 GLU A O 1
ATOM 1016 N N . ALA A 1 263 ? 3.058 62.567 111.066 1.00 118.99 1133 ALA A N 1
ATOM 1017 C CA . ALA A 1 263 ? 1.915 62.476 110.155 1.00 118.99 1133 ALA A CA 1
ATOM 1018 C C . ALA A 1 263 ? 1.008 63.688 110.349 1.00 118.99 1133 ALA A C 1
ATOM 1019 O O . ALA A 1 263 ? 0.620 64.336 109.377 1.00 118.99 1133 ALA A O 1
ATOM 1021 N N . LEU A 1 264 ? 0.676 63.977 111.609 1.00 108.58 1134 LEU A N 1
ATOM 1022 C CA . LEU A 1 264 ? -0.186 65.103 111.967 1.00 108.58 1134 LEU A CA 1
ATOM 1023 C C . LEU A 1 264 ? 0.269 66.372 111.259 1.00 108.58 1134 LEU A C 1
ATOM 1024 O O . LEU A 1 264 ? -0.542 67.139 110.740 1.00 108.58 1134 LEU A O 1
ATOM 1026 N N . ILE A 1 265 ? 1.582 66.570 111.238 1.00 128.14 1135 ILE A N 1
ATOM 1027 C CA . ILE A 1 265 ? 2.215 67.729 110.608 1.00 128.14 1135 ILE A CA 1
ATOM 1028 C C . ILE A 1 265 ? 1.725 68.094 109.194 1.00 128.14 1135 ILE A C 1
ATOM 1029 O O . ILE A 1 265 ? 1.125 69.151 108.999 1.00 128.14 1135 ILE A O 1
ATOM 1031 N N . VAL A 1 266 ? 2.016 67.234 108.214 1.00 123.33 1136 VAL A N 1
ATOM 1032 C CA . VAL A 1 266 ? 1.618 67.444 106.809 1.00 123.33 1136 VAL A CA 1
ATOM 1033 C C . VAL A 1 266 ? 0.233 68.081 106.697 1.00 123.33 1136 VAL A C 1
ATOM 1034 O O . VAL A 1 266 ? -0.017 68.941 105.846 1.00 123.33 1136 VAL A O 1
ATOM 1036 N N . GLN A 1 267 ? -0.659 67.623 107.567 1.00 190.65 1137 GLN A N 1
ATOM 1037 C CA . GLN A 1 267 ? -2.017 68.127 107.633 1.00 190.65 1137 GLN A CA 1
ATOM 1038 C C . GLN A 1 267 ? -1.942 69.579 108.152 1.00 190.65 1137 GLN A C 1
ATOM 1039 O O . GLN A 1 267 ? -2.703 70.460 107.717 1.00 190.65 1137 GLN A O 1
ATOM 1041 N N . ALA A 1 268 ? -1.022 69.822 109.083 1.00 124.86 1138 ALA A N 1
ATOM 1042 C CA . ALA A 1 268 ? -0.826 71.158 109.628 1.00 124.86 1138 ALA A CA 1
ATOM 1043 C C . ALA A 1 268 ? -0.249 72.024 108.507 1.00 124.86 1138 ALA A C 1
ATOM 1044 O O . ALA A 1 268 ? -0.841 73.032 108.109 1.00 124.86 1138 ALA A O 1
ATOM 1046 N N . ALA A 1 269 ? 0.897 71.600 107.983 1.00 96.32 1139 ALA A N 1
ATOM 1047 C CA . ALA A 1 269 ? 1.569 72.326 106.918 1.00 96.32 1139 ALA A CA 1
ATOM 1048 C C . ALA A 1 269 ? 0.679 72.598 105.709 1.00 96.32 1139 ALA A C 1
ATOM 1049 O O . ALA A 1 269 ? 0.551 73.752 105.289 1.00 96.32 1139 ALA A O 1
ATOM 1051 N N . ALA A 1 270 ? 0.051 71.550 105.170 1.00 173.00 1140 ALA A N 1
ATOM 1052 C CA . ALA A 1 270 ? -0.795 71.669 103.967 1.00 173.00 1140 ALA A CA 1
ATOM 1053 C C . ALA A 1 270 ? -2.207 72.295 104.100 1.00 173.00 1140 ALA A C 1
ATOM 1054 O O . ALA A 1 270 ? -2.634 73.085 103.228 1.00 173.00 1140 ALA A O 1
ATOM 1056 N N . SER A 1 271 ? -2.927 71.935 105.165 1.00 135.27 1141 SER A N 1
ATOM 1057 C CA . SER A 1 271 ? -4.274 72.455 105.403 1.00 135.27 1141 SER A CA 1
ATOM 1058 C C . SER A 1 271 ? -4.155 73.936 105.681 1.00 135.27 1141 SER A C 1
ATOM 1059 O O . SER A 1 271 ? -4.964 74.750 105.223 1.00 135.27 1141 SER A O 1
ATOM 1061 N N . LEU A 1 272 ? -3.116 74.266 106.422 1.00 158.18 1142 LEU A N 1
ATOM 1062 C CA . LEU A 1 272 ? -2.844 75.629 106.818 1.00 158.18 1142 LEU A CA 1
ATOM 1063 C C . LEU A 1 272 ? -2.442 76.630 105.724 1.00 158.18 1142 LEU A C 1
ATOM 1064 O O . LEU A 1 272 ? -2.298 77.815 106.042 1.00 158.18 1142 LEU A O 1
ATOM 1066 N N . ARG A 1 273 ? -2.334 76.203 104.466 1.00 200.96 1143 ARG A N 1
ATOM 1067 C CA . ARG A 1 273 ? -1.840 77.092 103.399 1.00 200.96 1143 ARG A CA 1
ATOM 1068 C C . ARG A 1 273 ? -2.548 78.320 102.744 1.00 200.96 1143 ARG A C 1
ATOM 1069 O O . ARG A 1 273 ? -1.848 79.328 102.510 1.00 200.96 1143 ARG A O 1
ATOM 1071 N N . GLN A 1 274 ? -3.862 78.333 102.466 1.00 166.17 1144 GLN A N 1
ATOM 1072 C CA . GLN A 1 274 ? -4.343 79.541 101.767 1.00 166.17 1144 GLN A CA 1
ATOM 1073 C C . GLN A 1 274 ? -5.754 80.120 101.750 1.00 166.17 1144 GLN A C 1
ATOM 1074 O O . GLN A 1 274 ? -5.922 81.292 102.085 1.00 166.17 1144 GLN A O 1
ATOM 1076 N N . ARG A 1 275 ? -6.756 79.351 101.321 1.00 200.96 1145 ARG A N 1
ATOM 1077 C CA . ARG A 1 275 ? -8.121 79.906 101.190 1.00 200.96 1145 ARG A CA 1
ATOM 1078 C C . ARG A 1 275 ? -9.267 79.600 102.204 1.00 200.96 1145 ARG A C 1
ATOM 1079 O O . ARG A 1 275 ? -9.904 80.535 102.740 1.00 200.96 1145 ARG A O 1
ATOM 1081 N N . ARG A 1 276 ? -9.529 78.317 102.478 1.00 153.74 1146 ARG A N 1
ATOM 1082 C CA . ARG A 1 276 ? -10.651 77.959 103.362 1.00 153.74 1146 ARG A CA 1
ATOM 1083 C C . ARG A 1 276 ? -10.500 77.064 104.603 1.00 153.74 1146 ARG A C 1
ATOM 1084 O O . ARG A 1 276 ? -11.035 77.407 105.658 1.00 153.74 1146 ARG A O 1
ATOM 1086 N N . GLN A 1 277 ? -9.822 75.920 104.510 1.00 168.09 1147 GLN A N 1
ATOM 1087 C CA . GLN A 1 277 ? -9.743 75.075 105.701 1.00 168.09 1147 GLN A CA 1
ATOM 1088 C C . GLN A 1 277 ? -8.524 74.185 105.977 1.00 168.09 1147 GLN A C 1
ATOM 1089 O O . GLN A 1 277 ? -7.810 73.721 105.076 1.00 168.09 1147 GLN A O 1
ATOM 1091 N N . GLU A 1 278 ? -8.313 73.988 107.274 1.00 134.11 1148 GLU A N 1
ATOM 1092 C CA . GLU A 1 278 ? -7.272 73.143 107.842 1.00 134.11 1148 GLU A CA 1
ATOM 1093 C C . GLU A 1 278 ? -8.125 72.447 108.889 1.00 134.11 1148 GLU A C 1
ATOM 1094 O O . GLU A 1 278 ? -7.632 71.923 109.892 1.00 134.11 1148 GLU A O 1
ATOM 1096 N N . GLY A 1 279 ? -9.433 72.491 108.639 1.00 114.47 1149 GLY A N 1
ATOM 1097 C CA . GLY A 1 279 ? -10.390 71.868 109.524 1.00 114.47 1149 GLY A CA 1
ATOM 1098 C C . GLY A 1 279 ? -10.465 70.402 109.172 1.00 114.47 1149 GLY A C 1
ATOM 1099 O O . GLY A 1 279 ? -10.753 69.563 110.025 1.00 114.47 1149 GLY A O 1
ATOM 1100 N N . ALA A 1 280 ? -10.196 70.094 107.906 1.00 66.51 1150 ALA A N 1
ATOM 1101 C CA . ALA A 1 280 ? -10.218 68.715 107.434 1.00 66.51 1150 ALA A CA 1
ATOM 1102 C C . ALA A 1 280 ? -8.957 68.000 107.909 1.00 66.51 1150 ALA A C 1
ATOM 1103 O O . ALA A 1 280 ? -9.020 66.905 108.470 1.00 66.51 1150 ALA A O 1
ATOM 1105 N N . ALA A 1 281 ? -7.815 68.638 107.674 1.00 99.65 1151 ALA A N 1
ATOM 1106 C CA . ALA A 1 281 ? -6.527 68.095 108.068 1.00 99.65 1151 ALA A CA 1
ATOM 1107 C C . ALA A 1 281 ? -6.485 68.009 109.582 1.00 99.65 1151 ALA A C 1
ATOM 1108 O O . ALA A 1 281 ? -5.576 67.424 110.164 1.00 99.65 1151 ALA A O 1
ATOM 1110 N N . ARG A 1 282 ? -7.484 68.614 110.211 1.00 80.39 1152 ARG A N 1
ATOM 1111 C CA . ARG A 1 282 ? -7.606 68.608 111.657 1.00 80.39 1152 ARG A CA 1
ATOM 1112 C C . ARG A 1 282 ? -8.463 67.405 112.052 1.00 80.39 1152 ARG A C 1
ATOM 1113 O O . ARG A 1 282 ? -8.018 66.539 112.793 1.00 80.39 1152 ARG A O 1
ATOM 1115 N N . ASP A 1 283 ? -9.687 67.350 111.533 1.00 75.32 1153 ASP A N 1
ATOM 1116 C CA . ASP A 1 283 ? -10.617 66.260 111.822 1.00 75.32 1153 ASP A CA 1
ATOM 1117 C C . ASP A 1 283 ? -9.940 64.891 111.843 1.00 75.32 1153 ASP A C 1
ATOM 1118 O O . ASP A 1 283 ? -10.129 64.106 112.776 1.00 75.32 1153 ASP A O 1
ATOM 1120 N N . LEU A 1 284 ? -9.151 64.615 110.805 1.00 119.44 1154 LEU A N 1
ATOM 1121 C CA . LEU A 1 284 ? -8.434 63.343 110.662 1.00 119.44 1154 LEU A CA 1
ATOM 1122 C C . LEU A 1 284 ? -7.063 63.301 111.362 1.00 119.44 1154 LEU A C 1
ATOM 1123 O O . LEU A 1 284 ? -6.669 62.251 111.859 1.00 119.44 1154 LEU A O 1
ATOM 1125 N N . SER A 1 285 ? -6.332 64.418 111.387 1.00 116.89 1155 SER A N 1
ATOM 1126 C CA . SER A 1 285 ? -5.028 64.458 112.062 1.00 116.89 1155 SER A CA 1
ATOM 1127 C C . SER A 1 285 ? -5.284 64.592 113.572 1.00 116.89 1155 SER A C 1
ATOM 1128 O O . SER A 1 285 ? -4.473 64.160 114.414 1.00 116.89 1155 SER A O 1
ATOM 1130 N N . ARG A 1 286 ? -6.424 65.204 113.895 1.00 114.80 1156 ARG A N 1
ATOM 1131 C CA . ARG A 1 286 ? -6.865 65.358 115.273 1.00 114.80 1156 ARG A CA 1
ATOM 1132 C C . ARG A 1 286 ? -7.598 64.040 115.544 1.00 114.80 1156 ARG A C 1
ATOM 1133 O O . ARG A 1 286 ? -8.416 63.915 116.465 1.00 114.80 1156 ARG A O 1
ATOM 1135 N N . ALA A 1 287 ? -7.319 63.072 114.674 1.00 142.19 1157 ALA A N 1
ATOM 1136 C CA . ALA A 1 287 ? -7.843 61.720 114.795 1.00 142.19 1157 ALA A CA 1
ATOM 1137 C C . ALA A 1 287 ? -6.555 60.988 115.183 1.00 142.19 1157 ALA A C 1
ATOM 1138 O O . ALA A 1 287 ? -6.024 60.150 114.450 1.00 142.19 1157 ALA A O 1
ATOM 1140 N N . LEU A 1 288 ? -6.038 61.403 116.335 1.00 73.90 1158 LEU A N 1
ATOM 1141 C CA . LEU A 1 288 ? -4.828 60.876 116.939 1.00 73.90 1158 LEU A CA 1
ATOM 1142 C C . LEU A 1 288 ? -5.198 60.799 118.428 1.00 73.90 1158 LEU A C 1
ATOM 1143 O O . LEU A 1 288 ? -6.341 61.082 118.776 1.00 73.90 1158 LEU A O 1
ATOM 1145 N N . ARG A 1 289 ? -4.265 60.401 119.291 1.00 79.43 1159 ARG A N 1
ATOM 1146 C CA . ARG A 1 289 ? -4.510 60.305 120.739 1.00 79.43 1159 ARG A CA 1
ATOM 1147 C C . ARG A 1 289 ? -3.595 59.271 121.382 1.00 79.43 1159 ARG A C 1
ATOM 1148 O O . ARG A 1 289 ? -2.369 59.500 121.352 1.00 79.43 1159 ARG A O 1
ATOM 1150 N N . GLN A 1 309 ? 0.892 82.345 112.134 1.00 88.45 1179 GLN A N 1
ATOM 1151 C CA . GLN A 1 309 ? 0.460 80.932 111.941 1.00 88.45 1179 GLN A CA 1
ATOM 1152 C C . GLN A 1 309 ? 0.117 80.273 113.271 1.00 88.45 1179 GLN A C 1
ATOM 1153 O O . GLN A 1 309 ? -0.873 79.562 113.379 1.00 88.45 1179 GLN A O 1
ATOM 1155 N N . GLU A 1 310 ? 0.936 80.524 114.295 1.00 200.96 1180 GLU A N 1
ATOM 1156 C CA . GLU A 1 310 ? 0.736 79.939 115.619 1.00 200.96 1180 GLU A CA 1
ATOM 1157 C C . GLU A 1 310 ? -0.674 79.855 116.217 1.00 200.96 1180 GLU A C 1
ATOM 1158 O O . GLU A 1 310 ? -1.055 78.800 116.718 1.00 200.96 1180 GLU A O 1
ATOM 1160 N N . LEU A 1 311 ? -1.442 80.938 116.204 1.00 58.72 1181 LEU A N 1
ATOM 1161 C CA . LEU A 1 311 ? -2.793 80.848 116.761 1.00 58.72 1181 LEU A CA 1
ATOM 1162 C C . LEU A 1 311 ? -3.675 80.725 115.541 1.00 58.72 1181 LEU A C 1
ATOM 1163 O O . LEU A 1 311 ? -4.853 80.358 115.609 1.00 58.72 1181 LEU A O 1
ATOM 1165 N N . TYR A 1 312 ? -3.052 81.027 114.408 1.00 101.11 1182 TYR A N 1
ATOM 1166 C CA . TYR A 1 312 ? -3.719 80.977 113.127 1.00 101.11 1182 TYR A CA 1
ATOM 1167 C C . TYR A 1 312 ? -4.514 79.683 112.957 1.00 101.11 1182 TYR A C 1
ATOM 1168 O O . TYR A 1 312 ? -5.741 79.719 112.855 1.00 101.11 1182 TYR A O 1
ATOM 1170 N N . LEU A 1 313 ? -3.832 78.540 112.918 1.00 100.76 1183 LEU A N 1
ATOM 1171 C CA . LEU A 1 313 ? -4.543 77.279 112.760 1.00 100.76 1183 LEU A CA 1
ATOM 1172 C C . LEU A 1 313 ? -5.364 77.016 114.020 1.00 100.76 1183 LEU A C 1
ATOM 1173 O O . LEU A 1 313 ? -6.227 76.139 114.027 1.00 100.76 1183 LEU A O 1
ATOM 1175 N N . VAL A 1 314 ? -5.095 77.777 115.082 1.00 52.76 1184 VAL A N 1
ATOM 1176 C CA . VAL A 1 314 ? -5.852 77.630 116.319 1.00 52.76 1184 VAL A CA 1
ATOM 1177 C C . VAL A 1 314 ? -7.222 78.181 115.989 1.00 52.76 1184 VAL A C 1
ATOM 1178 O O . VAL A 1 314 ? -8.124 78.196 116.824 1.00 52.76 1184 VAL A O 1
ATOM 1180 N N . TYR A 1 315 ? -7.344 78.640 114.745 1.00 47.30 1185 TYR A N 1
ATOM 1181 C CA . TYR A 1 315 ? -8.577 79.198 114.202 1.00 47.30 1185 TYR A CA 1
ATOM 1182 C C . TYR A 1 315 ? -9.339 78.111 113.462 1.00 47.30 1185 TYR A C 1
ATOM 1183 O O . TYR A 1 315 ? -10.524 78.240 113.212 1.00 47.30 1185 TYR A O 1
ATOM 1185 N N . GLN A 1 316 ? -8.644 77.056 113.067 1.00 49.96 1186 GLN A N 1
ATOM 1186 C CA . GLN A 1 316 ? -9.324 75.953 112.417 1.00 49.96 1186 GLN A CA 1
ATOM 1187 C C . GLN A 1 316 ? -10.055 75.369 113.608 1.00 49.96 1186 GLN A C 1
ATOM 1188 O O . GLN A 1 316 ? -11.142 74.811 113.484 1.00 49.96 1186 GLN A O 1
ATOM 1190 N N . ALA A 1 317 ? -9.418 75.523 114.770 1.00 130.49 1187 ALA A N 1
ATOM 1191 C CA . ALA A 1 317 ? -9.942 75.060 116.056 1.00 130.49 1187 ALA A CA 1
ATOM 1192 C C . ALA A 1 317 ? -11.055 76.006 116.436 1.00 130.49 1187 ALA A C 1
ATOM 1193 O O . ALA A 1 317 ? -11.909 75.697 117.271 1.00 130.49 1187 ALA A O 1
ATOM 1195 N N . TYR A 1 318 ? -11.014 77.182 115.826 1.00 46.52 1188 TYR A N 1
ATOM 1196 C CA . TYR A 1 318 ? -12.023 78.186 116.064 1.00 46.52 1188 TYR A CA 1
ATOM 1197 C C . TYR A 1 318 ? -13.058 77.950 114.974 1.00 46.52 1188 TYR A C 1
ATOM 1198 O O . TYR A 1 318 ? -14.268 77.968 115.220 1.00 46.52 1188 TYR A O 1
ATOM 1200 N N . ALA A 1 319 ? -12.542 77.702 113.775 1.00 65.06 1189 ALA A N 1
ATOM 1201 C CA . ALA A 1 319 ? -13.323 77.458 112.570 1.00 65.06 1189 ALA A CA 1
ATOM 1202 C C . ALA A 1 319 ? -14.379 76.398 112.819 1.00 65.06 1189 ALA A C 1
ATOM 1203 O O . ALA A 1 319 ? -15.575 76.655 112.716 1.00 65.06 1189 ALA A O 1
ATOM 1205 N N . LEU A 1 320 ? -13.938 75.191 113.144 1.00 33.99 1190 LEU A N 1
ATOM 1206 C CA . LEU A 1 320 ? -14.891 74.150 113.452 1.00 33.99 1190 LEU A CA 1
ATOM 1207 C C . LEU A 1 320 ? -15.507 74.637 114.768 1.00 33.99 1190 LEU A C 1
ATOM 1208 O O . LEU A 1 320 ? -16.673 74.393 115.062 1.00 33.99 1190 LEU A O 1
ATOM 1210 N N . GLY A 1 321 ? -14.697 75.351 115.549 1.00 56.52 1191 GLY A N 1
ATOM 1211 C CA . GLY A 1 321 ? -15.141 75.870 116.828 1.00 56.52 1191 GLY A CA 1
ATOM 1212 C C . GLY A 1 321 ? -16.607 76.198 116.783 1.00 56.52 1191 GLY A C 1
ATOM 1213 O O . GLY A 1 321 ? -17.341 75.932 117.728 1.00 56.52 1191 GLY A O 1
ATOM 1214 N N . THR A 1 322 ? -17.030 76.770 115.665 1.00 53.81 1192 THR A N 1
ATOM 1215 C CA . THR A 1 322 ? -18.425 77.131 115.469 1.00 53.81 1192 THR A CA 1
ATOM 1216 C C . THR A 1 322 ? -19.001 76.251 114.376 1.00 53.81 1192 THR A C 1
ATOM 1217 O O . THR A 1 322 ? -20.155 75.815 114.446 1.00 53.81 1192 THR A O 1
ATOM 1219 N N . ALA A 1 323 ? -18.179 76.009 113.361 1.00 91.82 1193 ALA A N 1
ATOM 1220 C CA . ALA A 1 323 ? -18.566 75.185 112.226 1.00 91.82 1193 ALA A CA 1
ATOM 1221 C C . ALA A 1 323 ? -19.024 73.841 112.762 1.00 91.82 1193 ALA A C 1
ATOM 1222 O O . ALA A 1 323 ? -20.038 73.283 112.322 1.00 91.82 1193 ALA A O 1
ATOM 1224 N N . ARG A 1 324 ? -18.252 73.330 113.715 1.00 94.28 1194 ARG A N 1
ATOM 1225 C CA . ARG A 1 324 ? -18.550 72.060 114.352 1.00 94.28 1194 ARG A CA 1
ATOM 1226 C C . ARG A 1 324 ? -19.833 72.275 115.108 1.00 94.28 1194 ARG A C 1
ATOM 1227 O O . ARG A 1 324 ? -20.709 71.403 115.114 1.00 94.28 1194 ARG A O 1
ATOM 1229 N N 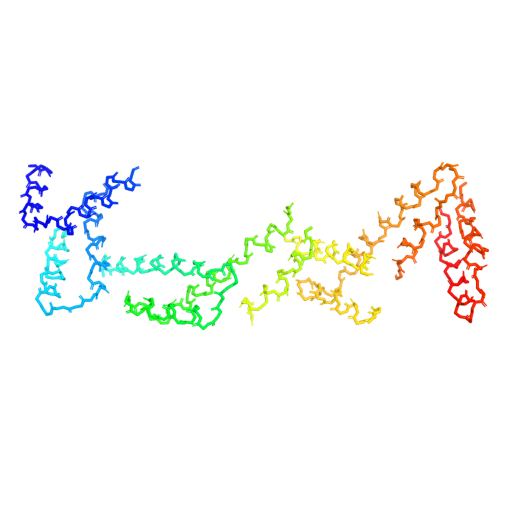. SER A 1 325 ? -19.916 73.443 115.753 1.00 75.41 1195 SER A N 1
ATOM 1230 C CA . SER A 1 325 ? -21.095 73.842 116.509 1.00 75.41 1195 SER A CA 1
ATOM 1231 C C . SER A 1 325 ? -22.189 73.891 115.462 1.00 75.41 1195 SER A C 1
ATOM 1232 O O . SER A 1 325 ? -22.723 74.956 115.138 1.00 75.41 1195 SER A O 1
ATOM 1234 N N . ASN A 1 326 ? -22.469 72.704 114.925 1.00 171.88 1196 ASN A N 1
ATOM 1235 C CA . ASN A 1 326 ? -23.465 72.460 113.894 1.00 171.88 1196 ASN A CA 1
ATOM 1236 C C . ASN A 1 326 ? -24.576 71.573 114.468 1.00 171.88 1196 ASN A C 1
ATOM 1237 O O . ASN A 1 326 ? -25.276 70.876 113.719 1.00 171.88 1196 ASN A O 1
ATOM 1239 N N . ALA A 1 327 ? -24.728 71.605 115.794 1.00 115.87 1197 ALA A N 1
ATOM 1240 C CA . ALA A 1 327 ? -25.744 70.815 116.481 1.00 115.87 1197 ALA A CA 1
ATOM 1241 C C . ALA A 1 327 ? -25.744 71.092 117.971 1.00 115.87 1197 ALA A C 1
ATOM 1242 O O . ALA A 1 327 ? -26.789 71.032 118.620 1.00 115.87 1197 ALA A O 1
ATOM 1244 N N . GLU A 1 328 ? -24.568 71.396 118.508 1.00 122.92 1198 GLU A N 1
ATOM 1245 C CA . GLU A 1 328 ? -24.416 71.648 119.937 1.00 122.92 1198 GLU A CA 1
ATOM 1246 C C . GLU A 1 328 ? -25.074 70.490 120.699 1.00 122.92 1198 GLU A C 1
ATOM 1247 O O . GLU A 1 328 ? -25.758 70.692 121.710 1.00 122.92 1198 GLU A O 1
ATOM 1249 N N . ASN A 1 329 ? -24.869 69.276 120.182 1.00 120.80 1199 ASN A N 1
ATOM 1250 C CA . ASN A 1 329 ? -25.410 68.059 120.786 1.00 120.80 1199 ASN A CA 1
ATOM 1251 C C . ASN A 1 329 ? -24.712 67.836 122.122 1.00 120.80 1199 ASN A C 1
ATOM 1252 O O . ASN A 1 329 ? -23.696 68.482 122.419 1.00 120.80 1199 ASN A O 1
ATOM 1254 N N . ASP A 1 330 ? -25.258 66.933 122.932 1.00 115.73 1200 ASP A N 1
ATOM 1255 C CA . ASP A 1 330 ? -24.649 66.641 124.222 1.00 115.73 1200 ASP A CA 1
ATOM 1256 C C . ASP A 1 330 ? -23.141 66.401 123.996 1.00 115.73 1200 ASP A C 1
ATOM 1257 O O . ASP A 1 330 ? -22.286 67.117 124.542 1.00 115.73 1200 ASP A O 1
ATOM 1259 N N . GLN A 1 331 ? -22.826 65.411 123.162 1.00 116.49 1201 GLN A N 1
ATOM 1260 C CA . GLN A 1 331 ? -21.439 65.069 122.847 1.00 116.49 1201 GLN A CA 1
ATOM 1261 C C . GLN A 1 331 ? -20.759 66.205 122.095 1.00 116.49 1201 GLN A C 1
ATOM 1262 O O . GLN A 1 331 ? -19.637 66.587 122.423 1.00 116.49 1201 GLN A O 1
ATOM 1264 N N . VAL A 1 332 ? -21.432 66.736 121.078 1.00 83.70 1202 VAL A N 1
ATOM 1265 C CA . VAL A 1 332 ? -20.872 67.840 120.309 1.00 83.70 1202 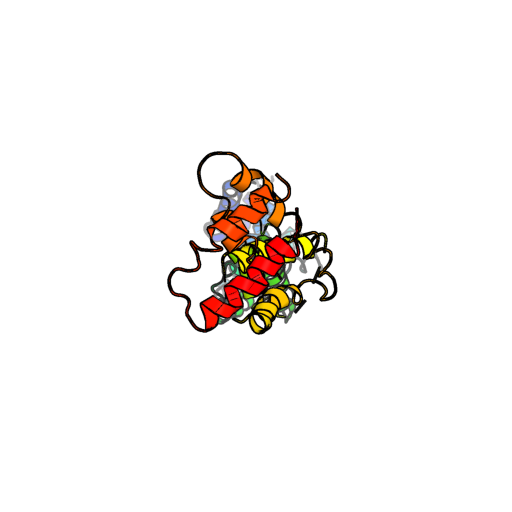VAL A CA 1
ATOM 1266 C C . VAL A 1 332 ? -20.260 68.819 121.301 1.00 83.70 1202 VAL A C 1
ATOM 1267 O O . VAL A 1 332 ? -19.245 69.461 121.025 1.00 83.70 1202 VAL A O 1
ATOM 1269 N N . LYS A 1 333 ? -20.869 68.880 122.478 1.00 138.21 1203 LYS A N 1
ATOM 1270 C CA . LYS A 1 333 ? -20.412 69.757 123.530 1.00 138.21 1203 LYS A CA 1
ATOM 1271 C C . LYS A 1 333 ? -19.054 69.318 124.091 1.00 138.21 1203 LYS A C 1
ATOM 1272 O O . LYS A 1 333 ? -18.164 70.150 124.278 1.00 138.21 1203 LYS A O 1
ATOM 1274 N N . GLU A 1 334 ? -18.877 68.018 124.326 1.00 140.31 1204 GLU A N 1
ATOM 1275 C CA . GLU A 1 334 ? -17.612 67.504 124.890 1.00 140.31 1204 GLU A CA 1
ATOM 1276 C C . GLU A 1 334 ? -16.482 67.198 123.891 1.00 140.31 1204 GLU A C 1
ATOM 1277 O O . GLU A 1 334 ? -15.293 67.251 124.232 1.00 140.31 1204 GLU A O 1
ATOM 1279 N N . ASP A 1 335 ? -16.862 66.867 122.666 1.00 105.03 1205 ASP A N 1
ATOM 1280 C CA . ASP A 1 335 ? -15.898 66.547 121.632 1.00 105.03 1205 ASP A CA 1
ATOM 1281 C C . ASP A 1 335 ? -15.328 67.819 121.004 1.00 105.03 1205 ASP A C 1
ATOM 1282 O O . ASP A 1 335 ? -14.262 67.791 120.373 1.00 105.03 1205 ASP A O 1
ATOM 1284 N N . LEU A 1 336 ? -16.041 68.925 121.191 1.00 66.00 1206 LEU A N 1
ATOM 1285 C CA . LEU A 1 336 ? -15.632 70.197 120.622 1.00 66.00 1206 LEU A CA 1
ATOM 1286 C C . LEU A 1 336 ? -14.542 70.841 121.469 1.00 66.00 1206 LEU A C 1
ATOM 1287 O O . LEU A 1 336 ? -13.607 71.445 120.947 1.00 66.00 1206 LEU A O 1
ATOM 1289 N N . ALA A 1 337 ? -14.691 70.710 122.786 1.00 100.15 1207 ALA A N 1
ATOM 1290 C CA . ALA A 1 337 ? -13.770 71.274 123.775 1.00 100.15 1207 ALA A CA 1
ATOM 1291 C C . ALA A 1 337 ? -12.404 70.594 123.951 1.00 100.15 1207 ALA A C 1
ATOM 1292 O O . ALA A 1 337 ? -11.353 71.241 123.859 1.00 100.15 1207 ALA A O 1
ATOM 1294 N N . LEU A 1 338 ? -12.416 69.305 124.242 1.00 47.27 1208 LEU A N 1
ATOM 1295 C CA . LEU A 1 338 ? -11.167 68.595 124.463 1.00 47.27 1208 LEU A CA 1
ATOM 1296 C C . LEU A 1 338 ? -10.408 68.569 123.156 1.00 47.27 1208 LEU A C 1
ATOM 1297 O O . LEU A 1 338 ? -9.182 68.679 123.110 1.00 47.27 1208 LEU A O 1
ATOM 1299 N N . LEU A 1 339 ? -11.168 68.410 122.084 1.00 33.88 1209 LEU A N 1
ATOM 1300 C CA . LEU A 1 339 ? -10.592 68.371 120.765 1.00 33.88 1209 LEU A CA 1
ATOM 1301 C C . LEU A 1 339 ? -9.909 69.692 120.556 1.00 33.88 1209 LEU A C 1
ATOM 1302 O O . LEU A 1 339 ? -8.722 69.747 120.234 1.00 33.88 1209 LEU A O 1
ATOM 1304 N N . ARG A 1 340 ? -10.683 70.755 120.755 1.00 110.44 1210 ARG A N 1
ATOM 1305 C CA . ARG A 1 340 ? -10.184 72.115 120.607 1.00 110.44 1210 ARG A CA 1
ATOM 1306 C C . ARG A 1 340 ? -9.178 72.329 121.719 1.00 110.44 1210 ARG A C 1
ATOM 1307 O O . ARG A 1 340 ? -8.609 73.415 121.867 1.00 110.44 1210 ARG A O 1
ATOM 1309 N N . GLU A 1 341 ? -8.981 71.284 122.514 1.00 83.16 1211 GLU A N 1
ATOM 1310 C CA . GLU A 1 341 ? -8.023 71.340 123.594 1.00 83.16 1211 GLU A CA 1
ATOM 1311 C C . GLU A 1 341 ? -6.777 70.682 123.035 1.00 83.16 1211 GLU A C 1
ATOM 1312 O O . GLU A 1 341 ? -5.684 70.878 123.551 1.00 83.16 1211 GLU A O 1
ATOM 1314 N N . MET A 1 342 ? -6.953 69.907 121.967 1.00 55.60 1212 MET A N 1
ATOM 1315 C CA . MET A 1 342 ? -5.834 69.222 121.338 1.00 55.60 1212 MET A CA 1
ATOM 1316 C C . MET A 1 342 ? -5.144 70.074 120.338 1.00 55.60 1212 MET A C 1
ATOM 1317 O O . MET A 1 342 ? -3.928 70.135 120.316 1.00 55.60 1212 MET A O 1
ATOM 1322 N N . LEU A 1 343 ? -5.910 70.712 119.472 1.00 41.84 1213 LEU A N 1
ATOM 1323 C CA . LEU A 1 343 ? -5.274 71.600 118.535 1.00 41.84 1213 LEU A CA 1
ATOM 1324 C C . LEU A 1 343 ? -4.685 72.549 119.558 1.00 41.84 1213 LEU A C 1
ATOM 1325 O O . LEU A 1 343 ? -3.586 73.069 119.403 1.00 41.84 1213 LEU A O 1
ATOM 1327 N N . GLY A 1 344 ? -5.440 72.711 120.641 1.00 123.89 1214 GLY A N 1
ATOM 1328 C CA . GLY A 1 344 ? -5.041 73.569 121.733 1.00 123.89 1214 GLY A CA 1
ATOM 1329 C C . GLY A 1 344 ? -3.933 72.935 122.542 1.00 123.89 1214 GLY A C 1
ATOM 1330 O O . GLY A 1 344 ? -3.121 73.637 123.146 1.00 123.89 1214 GLY A O 1
ATOM 1331 N N . ILE A 1 345 ? -3.893 71.608 122.576 1.00 129.08 1215 ILE A N 1
ATOM 1332 C CA . ILE A 1 345 ? -2.831 70.931 123.311 1.00 129.08 1215 ILE A CA 1
ATOM 1333 C C . ILE A 1 345 ? -1.648 70.917 122.352 1.00 129.08 1215 ILE A C 1
ATOM 1334 O O . ILE A 1 345 ? -0.495 71.123 122.753 1.00 129.08 1215 ILE A O 1
ATOM 1336 N N . GLN A 1 346 ? -1.954 70.674 121.078 1.00 92.96 1216 GLN A N 1
ATOM 1337 C CA . GLN A 1 346 ? -0.962 70.683 120.012 1.00 92.96 1216 GLN A CA 1
ATOM 1338 C C . GLN A 1 346 ? -0.936 72.153 119.570 1.00 92.96 1216 GLN A C 1
ATOM 1339 O O . GLN A 1 346 ? -1.016 72.475 118.381 1.00 92.96 1216 GLN A O 1
ATOM 1341 N N . ALA A 1 347 ? -0.851 73.030 120.573 1.00 60.15 1217 ALA A N 1
ATOM 1342 C CA . ALA A 1 347 ? -0.812 74.474 120.395 1.00 60.15 1217 ALA A CA 1
ATOM 1343 C C . ALA A 1 347 ? 0.385 74.843 119.551 1.00 60.15 1217 ALA A C 1
ATOM 1344 O O . ALA A 1 347 ? 1.516 74.539 119.926 1.00 60.15 1217 ALA A O 1
ATOM 1346 N N . ALA A 1 348 ? 0.122 75.483 118.411 1.00 121.61 1218 ALA A N 1
ATOM 1347 C CA . ALA A 1 348 ? 1.154 75.949 117.472 1.00 121.61 1218 ALA A CA 1
ATOM 1348 C C . ALA A 1 348 ? 1.630 74.914 116.456 1.00 121.61 1218 ALA A C 1
ATOM 1349 O O . ALA A 1 348 ? 2.630 75.227 115.764 1.00 121.61 1218 ALA A O 1
#

Sequence (268 aa):
SNLIDFYIRNGILEMENEQAVYPVNLRGVLNILQEMYRQYLIQSFAAKSRTEKERLFNNLAHLGNILGVNAIHSNIGSVIYKTYASQALTNNRLEEKDIEFLRNIQNMLSMDEATCRTLLQETKEARAGFLFDKIFMAEAVAEFRRVCRELDVEDRRVRAFRAEIEHAIENSLLKESQEELGISAEKARQVLLDCIQDRCEALIVQAAASLRQRRQEGAARDLSRALRQELYLVYQAYALGTARSNAENDQVKEDLALLREMLGIQAA

Secondary structure (DSSP, 8-state):
-HHHHTTTHHHH--SHHHHHHHHHHHHH---HHHHHHHHHHHHHSS---TTHHHHHHHHHHHHHHHH--GGGHHHHHHHHHHHHHHHHTTTT--TTHHHHHHHHHHHSS---GGGHHHHHHHHHHHHHHGGGS----THHHHHHHHHTTTS----HHHHHHHHHHHHHHH--TTTSHHHHSSSTTTS-SS-TTTTHHHHHHHHHHHHHHHTSSSS-SSHHHHTTTS---TTTGGGHHHHHHHHT-SS--HHHHHHHHTHHHHTTTT--

Foldseek 3Di:
DVVCVVVVVVVLPDCVLNCVQVVVPVPVPDDPLPSNLVSLLLVLLDDDDVVCVCSRVVVNVCSVVVVVVVVCVLVVRLVVVCLPVQCVCVPPPCPVVCVPVVVVSCVSDPDDVCSVVVSCVSNPCSCVVCCVCCDVDLVVVVVCLVCVCVRVCVVQLVSLLVSLQVDLLVHPPVVCVVVNVSSCVRPPPPVCVVNCVVLVVQLVCLLVVQLDDDDGSLVSLVRNLVPCVQCPNLCSLVVCVVVVVPPCPPVSVVCSPVSNVVCVVVGD

Radius of gyration: 32.47 Å; Cα contacts (8 Å, |Δi|>4): 236; chains: 1; bounding box: 55×89×56 Å

Nearest PDB structures (foldseek):
  4bm5-assembly1_A  TM=1.004E+00  e=2.125E-34  Cyanidioschyzon merolae

Organism: Cyanidioschyzon merolae (strain NIES-3377 / 10D) (NCBI:txid280699)

B-factor: mean 74.35, std 47.8, range [1.96, 200.96]

InterPro domains:
  IPR031610 Protein TIC110, chloroplastic [PF16940] (409-596)
  IPR031610 Protein TIC110, chloroplastic [PF16940] (661-860)
  IPR031610 Protein TIC110, chloroplastic [PTHR34935] (925-1187)